Protein AF-0000000079718118 (afdb_homodimer)

Solvent-accessible surface area (backbone atoms only — not comparable to full-atom values): 18951 Å² total; per-residue (Å²): 120,44,60,59,16,51,49,51,47,50,51,36,52,74,69,68,45,49,69,61,53,47,14,62,71,36,74,41,56,50,67,56,50,51,31,23,51,66,42,71,40,79,73,56,72,67,60,39,48,34,47,21,60,68,68,69,45,58,65,62,56,51,52,40,48,50,50,49,61,67,53,33,70,62,52,54,50,51,52,50,50,51,43,51,52,50,30,50,50,55,44,47,53,44,40,45,12,26,63,35,90,81,34,46,72,40,9,28,52,33,29,46,54,45,20,43,41,54,31,42,53,51,36,63,71,40,71,88,54,52,30,67,56,39,26,59,64,60,30,44,42,48,53,54,50,48,53,50,42,30,69,75,65,29,65,66,54,35,62,68,36,49,48,43,64,23,45,53,42,24,45,47,31,30,36,53,32,63,71,70,48,61,74,63,110,120,45,60,59,16,49,49,52,47,49,52,34,51,73,70,68,45,50,68,63,52,48,13,61,70,36,74,41,57,50,66,57,50,52,30,21,51,66,44,72,38,78,72,55,73,68,60,39,49,34,48,21,60,69,68,69,45,59,64,63,55,54,53,41,48,50,52,50,61,66,51,32,71,63,52,54,50,51,50,49,51,50,44,51,52,50,30,50,51,54,44,47,53,44,39,46,13,27,63,36,90,82,34,46,72,42,9,28,51,33,29,46,53,45,21,43,40,53,32,42,52,51,34,62,74,39,70,89,54,52,28,69,55,38,27,59,65,62,30,43,40,48,54,52,51,47,51,51,42,30,72,77,65,30,65,65,53,34,64,66,36,50,50,42,61,22,44,52,42,25,42,48,30,31,36,54,32,64,71,72,48,61,74,63,111

Radius of gyration: 28.88 Å; Cα contacts (8 Å, |Δi|>4): 409; chains: 2; bounding box: 68×73×51 Å

Organism: NCBI:txid616991

Foldseek 3Di:
DQLLLCVLVVLCVVVPHDLVRLCVQLVHDSVVNVCSNVVNDPDDDSSLVSSCVSSVHDSCCSVVVSVVVVCPPVVVVVVLVVLVVLLVVLLVQLCCQFPDPPHDPVSLVVLLVCLQVVLLVVCVVPLVDALVRQCVSNLVSLVVSLVVCCVPPNDCSSVVRNSVSSSVNNSCCSHCVSVVCVVVD/DQLLLCVLVVLCVVVPHDLVRLCVQLVHDSVVNVCSNVVNDPDDDSSLVSSCVVSVHDSCCSVVVSVVVVCPPVVVVVVVVVLVVLLVVLLVQLCCQFPDPPHDPVSLVVLLVCLQVVLLVVCVVPLVDALVRQCVSNLVSLVVSLVVCCVPPNDCSSVVRNSVSSSVNNSCCSHCVSVVCVVVD

Secondary structure (DSSP, 8-state):
--HHHHHHHHHHHHTT--HHHHHHHHT--HHHHHHHHTTSS---HHHHHHHHHHHT--HHHHHHHHHHHHS-HHHHHHHHHHHHHHHHHHHHHHHHHHTSTT--HHHHHHHHHHHHHHHHHHHHH-TTS-HHHHIIIIIHHHHHHHHHHHHHH-HHHHHHSSHHHHHHHHHHHHHHHHHHHGGG-/--HHHHHHHHHHHHTT--HHHHHHHHT--HHHHHHHHTTSS---HHHHHHHHHHHT--HHHHHHHHHHHHS-HHHHHHHHHHHHHHHHHHHHHHHHHHTSTT--HHHHHHHHHHHHHHHHHHHHH-TTS-HHHHIIIIIHHHHHHHHHHHHHH-HHHHHHSSHHHHHHHHHHHHHHHHHHHGGG-

Sequence (370 aa):
MNLIAKKISEIRKSKGLTQEELAERSKINLRTIQRIENSESEPRGKTLNLICDVLQIDITELISAEESRTNNIGTKIINGFFLLALNMVLMGIIGYLTLDSNANLNSKFGGVLLSFFLPYCIVTLTKKMTGMERMLKFGFGYITYFILIMIMHGFPVGFGTGLFPCLLISLSVLYFGGGLIKYLDMNLIAKKISEIRKSKGLTQEELAERSKINLRTIQRIENSESEPRGKTLNLICDVLQIDITELISAEESRTNNIGTKIINGFFLLALNMVLMGIIGYLTLDSNANLNSKFGGVLLSFFLPYCIVTLTKKMTGMERMLKFGFGYITYFILIMIMHGFPVGFGTGLFPCLLISLSVLYFGGGLIKYLD

Structure (mmCIF, N/CA/C/O backbone):
data_AF-0000000079718118-model_v1
#
loop_
_entity.id
_entity.type
_entity.pdbx_description
1 polymer 'Helix-turn-helix protein'
#
loop_
_atom_site.group_PDB
_atom_site.id
_atom_site.type_symbol
_atom_site.label_atom_id
_atom_site.label_alt_id
_atom_site.label_comp_id
_atom_site.label_asym_id
_atom_site.label_entity_id
_atom_site.label_seq_id
_atom_site.pdbx_PDB_ins_code
_atom_site.Cartn_x
_atom_site.Cartn_y
_atom_site.Cartn_z
_atom_site.occupancy
_atom_site.B_iso_or_equiv
_atom_site.auth_seq_id
_atom_site.auth_comp_id
_atom_site.auth_asym_id
_atom_site.auth_atom_id
_atom_site.pdbx_PDB_model_num
ATOM 1 N N . MET A 1 1 ? 27.938 17.812 18.859 1 49.22 1 MET A N 1
ATOM 2 C CA . MET A 1 1 ? 27.875 19.156 18.281 1 49.22 1 MET A CA 1
ATOM 3 C C . MET A 1 1 ? 27.375 19.109 16.844 1 49.22 1 MET A C 1
ATOM 5 O O . MET A 1 1 ? 27.906 18.344 16.031 1 49.22 1 MET A O 1
ATOM 9 N N . ASN A 1 2 ? 26.188 19.672 16.672 1 64.62 2 ASN A N 1
ATOM 10 C CA . ASN A 1 2 ? 25.594 19.656 15.344 1 64.62 2 ASN A CA 1
ATOM 11 C C . ASN A 1 2 ? 26.484 20.328 14.312 1 64.62 2 ASN A C 1
ATOM 13 O O . ASN A 1 2 ? 27.188 21.297 14.633 1 64.62 2 ASN A O 1
ATOM 17 N N . LEU A 1 3 ? 26.922 19.578 13.445 1 70.06 3 LEU A N 1
ATOM 18 C CA . LEU A 1 3 ? 27.859 20.031 12.414 1 70.06 3 LEU A CA 1
ATOM 19 C C . LEU A 1 3 ? 27.484 21.406 11.906 1 70.06 3 LEU A C 1
ATOM 21 O O . LEU A 1 3 ? 28.359 22.219 11.586 1 70.06 3 LEU A O 1
ATOM 25 N N . ILE A 1 4 ? 26.203 21.609 11.977 1 75.75 4 ILE A N 1
ATOM 26 C CA . ILE A 1 4 ? 25.75 22.922 11.539 1 75.75 4 ILE A CA 1
ATOM 27 C C . ILE A 1 4 ? 26.203 23.984 12.539 1 75.75 4 ILE A C 1
ATOM 29 O O . ILE A 1 4 ? 26.688 25.047 12.141 1 75.75 4 ILE A O 1
ATOM 33 N N . ALA A 1 5 ? 26.109 23.625 13.742 1 81.5 5 ALA A N 1
ATOM 34 C CA . ALA A 1 5 ? 26.516 24.531 14.805 1 81.5 5 ALA A CA 1
ATOM 35 C C . ALA A 1 5 ? 28.016 24.859 14.695 1 81.5 5 ALA A C 1
ATOM 37 O O . ALA A 1 5 ? 28.406 26.031 14.797 1 81.5 5 ALA A O 1
ATOM 38 N N . LYS A 1 6 ? 28.734 23.859 14.438 1 82.31 6 LYS A N 1
ATOM 39 C CA . LYS A 1 6 ? 30.172 24.031 14.328 1 82.31 6 LYS A CA 1
ATOM 40 C C . LYS A 1 6 ? 30.547 24.859 13.102 1 82.31 6 LYS A C 1
ATOM 42 O O . LYS A 1 6 ? 31.406 25.719 13.172 1 82.31 6 LYS A O 1
ATOM 47 N N . LYS A 1 7 ? 29.891 24.594 12.039 1 81.38 7 LYS A N 1
ATOM 48 C CA . LYS A 1 7 ? 30.172 25.312 10.797 1 81.38 7 LYS A CA 1
ATOM 49 C C . LYS A 1 7 ? 29.797 26.781 10.922 1 81.38 7 LYS A C 1
ATOM 51 O O . LYS A 1 7 ? 30.531 27.656 10.461 1 81.38 7 LYS A O 1
ATOM 56 N N . ILE A 1 8 ? 28.719 26.969 11.531 1 85.19 8 ILE A N 1
ATOM 57 C CA . ILE A 1 8 ? 28.281 28.344 11.734 1 85.19 8 ILE A CA 1
ATOM 58 C C . ILE A 1 8 ? 29.281 29.094 12.609 1 85.19 8 ILE A C 1
ATOM 60 O O . ILE A 1 8 ? 29.688 30.219 12.297 1 85.19 8 ILE A O 1
ATOM 64 N N . SER A 1 9 ? 29.672 28.391 13.641 1 88.25 9 SER A N 1
ATOM 65 C CA . SER A 1 9 ? 30.641 28.984 14.562 1 88.25 9 SER A CA 1
ATOM 66 C C . SER A 1 9 ? 31.969 29.25 13.867 1 88.25 9 SER A C 1
ATOM 68 O O . SER A 1 9 ? 32.562 30.328 14.039 1 88.25 9 SER A O 1
ATOM 70 N N . GLU A 1 10 ? 32.406 28.359 13.125 1 87 10 GLU A N 1
ATOM 71 C CA . GLU A 1 10 ? 33.688 28.469 12.422 1 87 10 GLU A CA 1
ATOM 72 C C . GLU A 1 10 ? 33.656 29.594 11.398 1 87 10 GLU A C 1
ATOM 74 O O . GLU A 1 10 ? 34.594 30.375 11.305 1 87 10 GLU A O 1
ATOM 79 N N . ILE A 1 11 ? 32.625 29.656 10.664 1 86.5 11 ILE A N 1
ATOM 80 C CA . ILE A 1 11 ? 32.531 30.672 9.625 1 86.5 11 ILE A CA 1
ATOM 81 C C . ILE A 1 11 ? 32.375 32.031 10.258 1 86.5 11 ILE A C 1
ATOM 83 O O . ILE A 1 11 ? 32.969 33.031 9.797 1 86.5 11 ILE A O 1
ATOM 87 N N . ARG A 1 12 ? 31.578 32 11.289 1 91.81 12 ARG A N 1
ATOM 88 C CA . ARG A 1 12 ? 31.422 33.25 12.031 1 91.81 12 ARG A CA 1
ATOM 89 C C . ARG A 1 12 ? 32.781 33.781 12.492 1 91.81 12 ARG A C 1
ATOM 91 O O . ARG A 1 12 ? 33.094 34.938 12.305 1 91.81 12 ARG A O 1
ATOM 98 N N . LYS A 1 13 ? 33.562 32.906 13.07 1 91.56 13 LYS A N 1
ATOM 99 C CA . LYS A 1 13 ? 34.875 33.281 13.586 1 91.56 13 LYS A CA 1
ATOM 100 C C . LYS A 1 13 ? 35.812 33.656 12.453 1 91.56 13 LYS A C 1
ATOM 102 O O . LYS A 1 13 ? 36.625 34.594 12.594 1 91.56 13 LYS A O 1
ATOM 107 N N . SER A 1 14 ? 35.719 33 11.406 1 88.88 14 SER A N 1
ATOM 108 C CA . SER A 1 14 ? 36.594 33.281 10.266 1 88.88 14 SER A CA 1
ATOM 109 C C . SER A 1 14 ? 36.312 34.656 9.68 1 88.88 14 SER A C 1
ATOM 111 O O . SER A 1 14 ? 37.219 35.312 9.133 1 88.88 14 SER A O 1
ATOM 113 N N . LYS A 1 15 ? 35.125 35.062 9.836 1 89.12 15 LYS A N 1
ATOM 114 C CA . LYS A 1 15 ? 34.75 36.375 9.305 1 89.12 15 LYS A CA 1
ATOM 115 C C . LYS A 1 15 ? 34.938 37.469 10.352 1 89.12 15 LYS A C 1
ATOM 117 O O . LYS A 1 15 ? 34.594 38.625 10.102 1 89.12 15 LYS A O 1
ATOM 122 N N . GLY A 1 16 ? 35.344 37 11.523 1 91.12 16 GLY A N 1
ATOM 123 C CA . GLY A 1 16 ? 35.688 37.938 12.578 1 91.12 16 GLY A CA 1
ATOM 124 C C . GLY A 1 16 ? 34.438 38.469 13.297 1 91.12 16 GLY A C 1
ATOM 125 O O . GLY A 1 16 ? 34.469 39.562 13.891 1 91.12 16 GLY A O 1
ATOM 126 N N . LEU A 1 17 ? 33.406 37.781 13.156 1 91.38 17 LEU A N 1
ATOM 127 C CA . LEU A 1 17 ? 32.156 38.219 13.789 1 91.38 17 LEU A CA 1
ATOM 128 C C . LEU A 1 17 ? 32 37.625 15.18 1 91.38 17 LEU A C 1
ATOM 130 O O . LEU A 1 17 ? 32.375 36.469 15.398 1 91.38 17 LEU A O 1
ATOM 134 N N . THR A 1 18 ? 31.578 38.469 16.125 1 92.44 18 THR A N 1
ATOM 135 C CA . THR A 1 18 ? 31.172 37.938 17.422 1 92.44 18 THR A CA 1
ATOM 136 C C . THR A 1 18 ? 29.75 37.406 17.375 1 92.44 18 THR A C 1
ATOM 138 O O . THR A 1 18 ? 29.016 37.656 16.406 1 92.44 18 THR A O 1
ATOM 141 N N . GLN A 1 19 ? 29.375 36.562 18.375 1 93.94 19 GLN A N 1
ATOM 142 C CA . GLN A 1 19 ? 28.016 36.031 18.438 1 93.94 19 GLN A CA 1
ATOM 143 C C . GLN A 1 19 ? 26.984 37.188 18.484 1 93.94 19 GLN A C 1
ATOM 145 O O . GLN A 1 19 ? 25.922 37.094 17.859 1 93.94 19 GLN A O 1
ATOM 150 N N . GLU A 1 20 ? 27.344 38.219 19.172 1 92.88 20 GLU A N 1
ATOM 151 C CA . GLU A 1 20 ? 26.484 39.406 19.281 1 92.88 20 GLU A CA 1
ATOM 152 C C . GLU A 1 20 ? 26.312 40.094 17.938 1 92.88 20 GLU A C 1
ATOM 154 O O . GLU A 1 20 ? 25.203 40.5 17.578 1 92.88 20 GLU A O 1
ATOM 159 N N . GLU A 1 21 ? 27.406 40.219 17.234 1 93.25 21 GLU A N 1
ATOM 160 C CA . GLU A 1 21 ? 27.359 40.844 15.93 1 93.25 21 GLU A CA 1
ATOM 161 C C . GLU A 1 21 ? 26.562 40 14.93 1 93.25 21 GLU A C 1
ATOM 163 O O . GLU A 1 21 ? 25.797 40.562 14.125 1 93.25 21 GLU A O 1
ATOM 168 N N . LEU A 1 22 ? 26.766 38.75 14.93 1 93.94 22 LEU A N 1
ATOM 169 C CA . LEU A 1 22 ? 26 37.844 14.078 1 93.94 22 LEU A CA 1
ATOM 170 C C . LEU A 1 22 ? 24.516 37.969 14.375 1 93.94 22 LEU A C 1
ATOM 172 O O . LEU A 1 22 ? 23.688 38 13.461 1 93.94 22 LEU A O 1
ATOM 176 N N . ALA A 1 23 ? 24.109 38 15.617 1 93.75 23 ALA A N 1
ATOM 177 C CA . ALA A 1 23 ? 22.734 38.156 16.062 1 93.75 23 ALA A CA 1
ATOM 178 C C . ALA A 1 23 ? 22.125 39.438 15.547 1 93.75 23 ALA A C 1
ATOM 180 O O . ALA A 1 23 ? 21 39.469 15.031 1 93.75 23 ALA A O 1
ATOM 181 N N . GLU A 1 24 ? 22.828 40.438 15.719 1 92.19 24 GLU A N 1
ATOM 182 C CA . GLU A 1 24 ? 22.375 41.75 15.289 1 92.19 24 GLU A CA 1
ATOM 183 C C . GLU A 1 24 ? 22.188 41.812 13.781 1 92.19 24 GLU A C 1
ATOM 185 O O . GLU A 1 24 ? 21.172 42.312 13.289 1 92.19 24 GLU A O 1
ATOM 190 N N . ARG A 1 25 ? 23.203 41.281 13.078 1 91.5 25 ARG A N 1
ATOM 191 C CA . ARG A 1 25 ? 23.188 41.344 11.625 1 91.5 25 ARG A CA 1
ATOM 192 C C . ARG A 1 25 ? 22.141 40.438 11.039 1 91.5 25 ARG A C 1
ATOM 194 O O . ARG A 1 25 ? 21.562 40.719 9.984 1 91.5 25 ARG A O 1
ATOM 201 N N . SER A 1 26 ? 21.953 39.344 11.656 1 90.81 26 SER A N 1
ATOM 202 C CA . SER A 1 26 ? 20.984 38.375 11.172 1 90.81 26 SER A CA 1
ATOM 203 C C . SER A 1 26 ? 19.594 38.656 11.719 1 90.81 26 SER A C 1
ATOM 205 O O . SER A 1 26 ? 18.625 37.969 11.359 1 90.81 26 SER A O 1
ATOM 207 N N . LYS A 1 27 ? 19.438 39.594 12.672 1 90.88 27 LYS A N 1
ATOM 208 C CA . LYS A 1 27 ? 18.188 39.969 13.312 1 90.88 27 LYS A CA 1
ATOM 209 C C . LYS A 1 27 ? 17.609 38.812 14.109 1 90.88 27 LYS A C 1
ATOM 211 O O . LYS A 1 27 ? 16.406 38.531 14.055 1 90.88 27 LYS A O 1
ATOM 216 N N . ILE A 1 28 ? 18.5 38.062 14.648 1 89 28 ILE A N 1
ATOM 217 C CA . ILE A 1 28 ? 18.172 36.938 15.516 1 89 28 ILE A CA 1
ATOM 218 C C . ILE A 1 28 ? 18.625 37.25 16.938 1 89 28 ILE A C 1
ATOM 220 O O . ILE A 1 28 ? 19.625 37.938 17.141 1 89 28 ILE A O 1
ATOM 224 N N . ASN A 1 29 ? 17.859 36.781 17.875 1 90.56 29 ASN A N 1
ATOM 225 C CA . ASN A 1 29 ? 18.234 36.969 19.281 1 90.56 29 ASN A CA 1
ATOM 226 C C . ASN A 1 29 ? 19.547 36.281 19.609 1 90.56 29 ASN A C 1
ATOM 228 O O . ASN A 1 29 ? 19.812 35.156 19.141 1 90.56 29 ASN A O 1
ATOM 232 N N . LEU A 1 30 ? 20.391 37 20.438 1 93.31 30 LEU A N 1
ATOM 233 C CA . LEU A 1 30 ? 21.688 36.469 20.844 1 93.31 30 LEU A CA 1
ATOM 234 C C . LEU A 1 30 ? 21.547 35.125 21.516 1 93.31 30 LEU A C 1
ATOM 236 O O . LEU A 1 30 ? 22.359 34.219 21.281 1 93.31 30 LEU A O 1
ATOM 240 N N . ARG A 1 31 ? 20.5 34.938 22.203 1 91.25 31 ARG A N 1
ATOM 241 C CA . ARG A 1 31 ? 20.281 33.688 22.891 1 91.25 31 ARG A CA 1
ATOM 242 C C . ARG A 1 31 ? 20.078 32.562 21.891 1 91.25 31 ARG A C 1
ATOM 244 O O . ARG A 1 31 ? 20.562 31.438 22.094 1 91.25 31 ARG A O 1
ATOM 251 N N . THR A 1 32 ? 19.406 32.812 20.828 1 89.88 32 THR A N 1
ATOM 252 C CA . THR A 1 32 ? 19.156 31.828 19.797 1 89.88 32 THR A CA 1
ATOM 253 C C . THR A 1 32 ? 20.453 31.438 19.094 1 89.88 32 THR A C 1
ATOM 255 O O . THR A 1 32 ? 20.703 30.25 18.859 1 89.88 32 THR A O 1
ATOM 258 N N . ILE A 1 33 ? 21.266 32.438 18.828 1 91.12 33 ILE A N 1
ATOM 259 C CA . ILE A 1 33 ? 22.562 32.188 18.188 1 91.12 33 ILE A CA 1
ATOM 260 C C . ILE A 1 33 ? 23.438 31.359 19.125 1 91.12 33 ILE A C 1
ATOM 262 O O . ILE A 1 33 ? 24.094 30.406 18.688 1 91.12 33 ILE A O 1
ATOM 266 N N . GLN A 1 34 ? 23.422 31.656 20.375 1 91.81 34 GLN A N 1
ATOM 267 C CA . GLN A 1 34 ? 24.219 30.922 21.359 1 91.81 34 GLN A CA 1
ATOM 268 C C . GLN A 1 34 ? 23.75 29.469 21.469 1 91.81 34 GLN A C 1
ATOM 270 O O . GLN A 1 34 ? 24.562 28.547 21.531 1 91.81 34 GLN A O 1
ATOM 275 N N . ARG A 1 35 ? 22.469 29.297 21.391 1 89.62 35 ARG A N 1
ATOM 276 C CA . ARG A 1 35 ? 21.906 27.938 21.469 1 89.62 35 ARG A CA 1
ATOM 277 C C . ARG A 1 35 ? 22.25 27.125 20.234 1 89.62 35 ARG A C 1
ATOM 279 O O . ARG A 1 35 ? 22.531 25.938 20.328 1 89.62 35 ARG A O 1
ATOM 286 N N . ILE A 1 36 ? 22.219 27.781 19.109 1 86.25 36 ILE A N 1
ATOM 287 C CA . ILE A 1 36 ? 22.547 27.125 17.844 1 86.25 36 ILE A CA 1
ATOM 288 C C . ILE A 1 36 ? 24.016 26.719 17.828 1 86.25 36 ILE A C 1
ATOM 290 O O . ILE A 1 36 ? 24.344 25.562 17.516 1 86.25 36 ILE A O 1
ATOM 294 N N . GLU A 1 37 ? 24.938 27.625 18.25 1 88.38 37 GLU A N 1
ATOM 295 C CA . GLU A 1 37 ? 26.359 27.359 18.188 1 88.38 37 GLU A CA 1
ATOM 296 C C . GLU A 1 37 ? 26.797 26.375 19.266 1 88.38 37 GLU A C 1
ATOM 298 O O . GLU A 1 37 ? 27.812 25.688 19.125 1 88.38 37 GLU A O 1
ATOM 303 N N . ASN A 1 38 ? 25.938 26.312 20.297 1 86.5 38 ASN A N 1
ATOM 304 C CA . ASN A 1 38 ? 26.203 25.359 21.359 1 86.5 38 ASN A CA 1
ATOM 305 C C . ASN A 1 38 ? 25.516 24.016 21.109 1 86.5 38 ASN A C 1
ATOM 307 O O . ASN A 1 38 ? 25.453 23.172 22 1 86.5 38 ASN A O 1
ATOM 311 N N . SER A 1 39 ? 24.922 23.906 19.938 1 82.94 39 SER A N 1
ATOM 312 C CA . SER A 1 39 ? 24.266 22.672 19.516 1 82.94 39 SER A CA 1
ATOM 313 C C . SER A 1 39 ? 23.062 22.359 20.391 1 82.94 39 SER A C 1
ATOM 315 O O . SER A 1 39 ? 22.672 21.203 20.516 1 82.94 39 SER A O 1
ATOM 317 N N . GLU A 1 40 ? 22.609 23.375 20.984 1 83.06 40 GLU A N 1
ATOM 318 C CA . GLU A 1 40 ? 21.422 23.188 21.828 1 83.06 40 GLU A CA 1
ATOM 319 C C . GLU A 1 40 ? 20.141 23.281 20.984 1 83.06 40 GLU A C 1
ATOM 321 O O . GLU A 1 40 ? 19.109 22.75 21.375 1 83.06 40 GLU A O 1
ATOM 326 N N . SER A 1 41 ? 20.234 24.016 19.922 1 79.19 41 SER A N 1
ATOM 327 C CA . SER A 1 41 ? 19.109 24.156 19 1 79.19 41 SER A CA 1
ATOM 328 C C . SER A 1 41 ? 19.578 24.078 17.547 1 79.19 41 SER A C 1
ATOM 330 O O . SER A 1 41 ? 20.656 24.562 17.219 1 79.19 41 SER A O 1
ATOM 332 N N . GLU A 1 42 ? 18.875 23.406 16.781 1 77 42 GLU A N 1
ATOM 333 C CA . GLU A 1 42 ? 19.172 23.344 15.359 1 77 42 GLU A CA 1
ATOM 334 C C . GLU A 1 42 ? 18.359 24.375 14.578 1 77 42 GLU A C 1
ATOM 336 O O . GLU A 1 42 ? 17.125 24.391 14.641 1 77 42 GLU A O 1
ATOM 341 N N . PRO A 1 43 ? 19.125 25.203 13.93 1 78.12 43 PRO A N 1
ATOM 342 C CA . PRO A 1 43 ? 18.406 26.234 13.164 1 78.12 43 PRO A CA 1
ATOM 343 C C . PRO A 1 43 ? 17.672 25.672 11.961 1 78.12 43 PRO A C 1
ATOM 345 O O . PRO A 1 43 ? 18.156 24.734 11.32 1 78.12 43 PRO A O 1
ATOM 348 N N . ARG A 1 44 ? 16.359 26.047 11.891 1 74.19 44 ARG A N 1
ATOM 349 C CA . ARG A 1 44 ? 15.578 25.594 10.75 1 74.19 44 ARG A CA 1
ATOM 350 C C . ARG A 1 44 ? 14.961 26.781 10.016 1 74.19 44 ARG A C 1
ATOM 352 O O . ARG A 1 44 ? 14.812 27.875 10.586 1 74.19 44 ARG A O 1
ATOM 359 N N . GLY A 1 45 ? 14.734 26.516 8.703 1 74 45 GLY A N 1
ATOM 360 C CA . GLY A 1 45 ? 13.922 27.406 7.895 1 74 45 GLY A CA 1
ATOM 361 C C . GLY A 1 45 ? 14.492 28.812 7.793 1 74 45 GLY A C 1
ATOM 362 O O . GLY A 1 45 ? 15.57 29.016 7.234 1 74 45 GLY A O 1
ATOM 363 N N . LYS A 1 46 ? 13.711 29.688 8.297 1 78.56 46 LYS A N 1
ATOM 364 C CA . LYS A 1 46 ? 13.992 31.109 8.148 1 78.56 46 LYS A CA 1
ATOM 365 C C . LYS A 1 46 ? 15.234 31.5 8.938 1 78.56 46 LYS A C 1
ATOM 367 O O . LYS A 1 46 ? 16.062 32.281 8.453 1 78.56 46 LYS A O 1
ATOM 372 N N . THR A 1 47 ? 15.438 31.016 10.125 1 85.25 47 THR A N 1
ATOM 373 C CA . THR A 1 47 ? 16.578 31.344 10.969 1 85.25 47 THR A CA 1
ATOM 374 C C . THR A 1 47 ? 17.875 30.922 10.305 1 85.25 47 THR A C 1
ATOM 376 O O . THR A 1 47 ? 18.859 31.688 10.312 1 85.25 47 THR A O 1
ATOM 379 N N . LEU A 1 48 ? 17.828 29.781 9.711 1 82.94 48 LEU A N 1
ATOM 380 C CA . LEU A 1 48 ? 19.016 29.281 9.023 1 82.94 48 LEU A CA 1
ATOM 381 C C . LEU A 1 48 ? 19.344 30.141 7.809 1 82.94 48 LEU A C 1
ATOM 383 O O . LEU A 1 48 ? 20.516 30.438 7.551 1 82.94 48 LEU A O 1
ATOM 387 N N . ASN A 1 49 ? 18.359 30.5 7.137 1 82.81 49 ASN A N 1
ATOM 388 C CA . ASN A 1 49 ? 18.562 31.344 5.961 1 82.81 49 ASN A CA 1
ATOM 389 C C . ASN A 1 49 ? 19.156 32.688 6.332 1 82.81 49 ASN A C 1
ATOM 391 O O . ASN A 1 49 ? 20.031 33.219 5.637 1 82.81 49 ASN A O 1
ATOM 395 N N . LEU A 1 50 ? 18.656 33.281 7.367 1 88.31 50 LEU A N 1
ATOM 396 C CA . LEU A 1 50 ? 19.141 34.594 7.816 1 88.31 50 LEU A CA 1
ATOM 397 C C . LEU A 1 50 ? 20.609 34.5 8.219 1 88.31 50 LEU A C 1
ATOM 399 O O . LEU A 1 50 ? 21.391 35.406 7.887 1 88.31 50 LEU A O 1
ATOM 403 N N . ILE A 1 51 ? 20.938 33.438 8.891 1 88.44 51 ILE A N 1
ATOM 404 C CA . ILE A 1 51 ? 22.312 33.25 9.312 1 88.44 51 ILE A CA 1
ATOM 405 C C . ILE A 1 51 ? 23.203 33.031 8.094 1 88.44 51 ILE A C 1
ATOM 407 O O . ILE A 1 51 ? 24.297 33.625 8.008 1 88.44 51 ILE A O 1
ATOM 411 N N . CYS A 1 52 ? 22.719 32.312 7.203 1 86.25 52 CYS A N 1
ATOM 412 C CA . CYS A 1 52 ? 23.484 32.031 5.996 1 86.25 52 CYS A CA 1
ATOM 413 C C . CYS A 1 52 ? 23.688 33.281 5.168 1 86.25 52 CYS A C 1
ATOM 415 O O . CYS A 1 52 ? 24.766 33.469 4.578 1 86.25 52 CYS A O 1
ATOM 417 N N . ASP A 1 53 ? 22.734 34.062 5.145 1 86.19 53 ASP A N 1
ATOM 418 C CA . ASP A 1 53 ? 22.828 35.312 4.402 1 86.19 53 ASP A CA 1
ATOM 419 C C . ASP A 1 53 ? 23.922 36.219 4.973 1 86.19 53 ASP A C 1
ATOM 421 O O . ASP A 1 53 ? 24.703 36.781 4.219 1 86.19 53 ASP A O 1
ATOM 425 N N . VAL A 1 54 ? 23.953 36.312 6.297 1 89.12 54 VAL A N 1
ATOM 426 C CA . VAL A 1 54 ? 24.906 37.188 6.953 1 89.12 54 VAL A CA 1
ATOM 427 C C . VAL A 1 54 ? 26.328 36.625 6.785 1 89.12 54 VAL A C 1
ATOM 429 O O . VAL A 1 54 ? 27.266 37.375 6.539 1 89.12 54 VAL A O 1
ATOM 432 N N . LEU A 1 55 ? 26.375 35.312 6.879 1 87.81 55 LEU A N 1
ATOM 433 C CA . LEU A 1 55 ? 27.672 34.656 6.781 1 87.81 55 LEU A CA 1
ATOM 434 C C . LEU A 1 55 ? 28.047 34.438 5.324 1 87.81 55 LEU A C 1
ATOM 436 O O . LEU A 1 55 ? 29.172 34 5.035 1 87.81 55 LEU A O 1
ATOM 440 N N . GLN A 1 56 ? 27.188 34.688 4.457 1 85.12 56 GLN A N 1
ATOM 441 C CA . GLN A 1 56 ? 27.391 34.531 3.021 1 85.12 56 GLN A CA 1
ATOM 442 C C . GLN A 1 56 ? 27.75 33.094 2.676 1 85.12 56 GLN A C 1
ATOM 444 O O . GLN A 1 56 ? 28.703 32.844 1.933 1 85.12 56 GLN A O 1
ATOM 449 N N . ILE A 1 57 ? 27.156 32.25 3.311 1 76.69 57 ILE A N 1
ATOM 450 C CA . ILE A 1 57 ? 27.344 30.828 2.996 1 76.69 57 ILE A CA 1
ATOM 451 C C . ILE A 1 57 ? 26.062 30.281 2.373 1 76.69 57 ILE A C 1
ATOM 453 O O . ILE A 1 57 ? 24.953 30.75 2.676 1 76.69 57 ILE A O 1
ATOM 457 N N . ASP A 1 58 ? 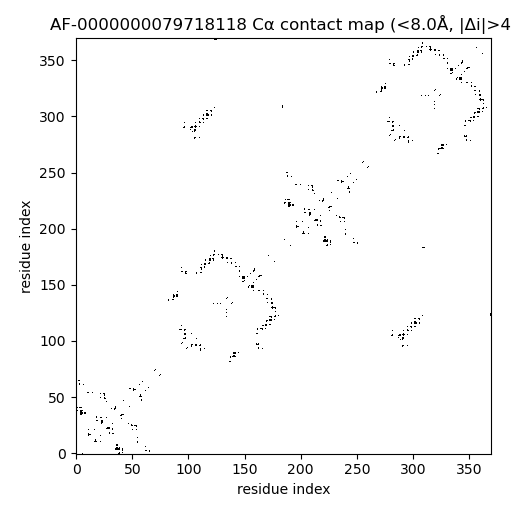26.203 29.391 1.457 1 73.06 58 ASP A N 1
ATOM 458 C CA . ASP A 1 58 ? 25.078 28.734 0.803 1 73.06 58 ASP A CA 1
ATOM 459 C C . ASP A 1 58 ? 24.484 27.641 1.698 1 73.06 58 ASP A C 1
ATOM 461 O O . ASP A 1 58 ? 25.203 26.766 2.178 1 73.06 58 ASP A O 1
ATOM 465 N N . ILE A 1 59 ? 23.25 27.812 2.033 1 71.31 59 ILE A N 1
ATOM 466 C CA . ILE A 1 59 ? 22.516 26.891 2.891 1 71.31 59 ILE A CA 1
ATOM 467 C C . ILE A 1 59 ? 22.703 25.453 2.396 1 71.31 59 ILE A C 1
ATOM 469 O O . ILE A 1 59 ? 22.75 24.516 3.195 1 71.31 59 ILE A O 1
ATOM 473 N N . THR A 1 60 ? 22.828 25.328 1.145 1 68.75 60 THR A N 1
ATOM 474 C CA . THR A 1 60 ? 23.016 24 0.536 1 68.75 60 THR A CA 1
ATOM 475 C C . THR A 1 60 ? 24.344 23.406 0.945 1 68.75 60 THR A C 1
ATOM 477 O O . THR A 1 60 ? 24.469 22.188 1.108 1 68.75 60 THR A O 1
ATOM 480 N N . GLU A 1 61 ? 25.25 24.25 1.087 1 63.19 61 GLU A N 1
ATOM 481 C CA . GLU A 1 61 ? 26.578 23.812 1.482 1 63.19 61 GLU A CA 1
ATOM 482 C C . GLU A 1 61 ? 26.594 23.344 2.934 1 63.19 61 GLU A C 1
ATOM 484 O O . GLU A 1 61 ? 27.312 22.391 3.277 1 63.19 61 GLU A O 1
ATOM 489 N N . LEU A 1 62 ? 25.844 24.031 3.688 1 61.59 62 LEU A N 1
ATOM 490 C CA . LEU A 1 62 ? 25.766 23.672 5.102 1 61.59 62 LEU A CA 1
ATOM 491 C C . LEU A 1 62 ? 24.984 22.375 5.289 1 61.59 62 LEU A C 1
ATOM 493 O O . LEU A 1 62 ? 25.391 21.516 6.074 1 61.59 62 LEU A O 1
ATOM 497 N N . ILE A 1 63 ? 23.953 22.328 4.582 1 58.78 63 ILE A N 1
ATOM 498 C CA . ILE A 1 63 ? 23.109 21.141 4.668 1 58.78 63 ILE A CA 1
ATOM 499 C C . ILE A 1 63 ? 23.781 19.969 3.967 1 58.78 63 ILE A C 1
ATOM 501 O O . ILE A 1 63 ? 23.734 18.844 4.449 1 58.78 63 ILE A O 1
ATOM 505 N N . SER A 1 64 ? 24.375 20.297 2.85 1 54.94 64 SER A N 1
ATOM 506 C CA . SER A 1 64 ? 25.078 19.281 2.092 1 54.94 64 SER A CA 1
ATOM 507 C C . SER A 1 64 ? 26.281 18.734 2.869 1 54.94 64 SER A C 1
ATOM 509 O O . SER A 1 64 ? 26.594 17.547 2.795 1 54.94 64 SER A O 1
ATOM 511 N N . ALA A 1 65 ? 27 19.688 3.447 1 50.03 65 ALA A N 1
ATOM 512 C CA . ALA A 1 65 ? 28.156 19.234 4.219 1 50.03 65 ALA A CA 1
ATOM 513 C C . ALA A 1 65 ? 27.719 18.281 5.344 1 50.03 65 ALA A C 1
ATOM 515 O O . ALA A 1 65 ? 28.438 17.328 5.664 1 50.03 65 ALA A O 1
ATOM 516 N N . GLU A 1 66 ? 26.75 18.625 5.953 1 48.44 66 GLU A N 1
ATOM 517 C CA . GLU A 1 66 ? 26.25 17.734 6.984 1 48.44 66 GLU A CA 1
ATOM 518 C C . GLU A 1 66 ? 25.781 16.406 6.383 1 48.44 66 GLU A C 1
ATOM 520 O O . GLU A 1 66 ? 25.984 15.352 6.977 1 48.44 66 GLU A O 1
ATOM 525 N N . GLU A 1 67 ? 25.047 16.5 5.312 1 49.28 67 GLU A N 1
ATOM 526 C CA . GLU A 1 67 ? 24.625 15.281 4.633 1 49.28 67 GLU A CA 1
ATOM 527 C C . GLU A 1 67 ? 25.828 14.539 4.055 1 49.28 67 GLU A C 1
ATOM 529 O O . GLU A 1 67 ? 25.828 13.305 4.008 1 49.28 67 GLU A O 1
ATOM 534 N N . SER A 1 68 ? 26.719 15.328 3.537 1 48.28 68 SER A N 1
ATOM 535 C CA . SER A 1 68 ? 27.922 14.711 2.986 1 48.28 68 SER A CA 1
ATOM 536 C C . SER A 1 68 ? 28.656 13.891 4.043 1 48.28 68 SER A C 1
ATOM 538 O O . SER A 1 68 ? 29.234 12.852 3.729 1 48.28 68 SER A O 1
ATOM 540 N N . ARG A 1 69 ? 28.984 14.602 5.164 1 46.03 69 ARG A N 1
ATOM 541 C CA . ARG A 1 69 ? 29.828 13.836 6.082 1 46.03 69 ARG A CA 1
ATOM 542 C C . ARG A 1 69 ? 29.125 12.547 6.512 1 46.03 69 ARG A C 1
ATOM 544 O O . ARG A 1 69 ? 29.781 11.523 6.707 1 46.03 69 ARG A O 1
ATOM 551 N N . THR A 1 70 ? 27.906 12.719 6.91 1 50.28 70 THR A N 1
ATOM 552 C CA . THR A 1 70 ? 27.375 11.492 7.512 1 50.28 70 THR A CA 1
ATOM 553 C C . THR A 1 70 ? 27.094 10.445 6.441 1 50.28 70 THR A C 1
ATOM 555 O O . THR A 1 70 ? 26.688 9.328 6.758 1 50.28 70 THR A O 1
ATOM 558 N N . ASN A 1 71 ? 26.922 10.945 5.207 1 57.72 71 ASN A N 1
ATOM 559 C CA . ASN A 1 71 ? 26.797 9.836 4.266 1 57.72 71 ASN A CA 1
ATOM 560 C C . ASN A 1 71 ? 28.125 9.102 4.082 1 57.72 71 ASN A C 1
ATOM 562 O O . ASN A 1 71 ? 28.875 9.398 3.154 1 57.72 71 ASN A O 1
ATOM 566 N N . ASN A 1 72 ? 28.594 8.648 5.188 1 68.12 72 ASN A N 1
ATOM 567 C CA . ASN A 1 72 ? 29.766 7.785 5.172 1 68.12 72 ASN A CA 1
ATOM 568 C C . ASN A 1 72 ? 29.641 6.703 4.098 1 68.12 72 ASN A C 1
ATOM 570 O O . ASN A 1 72 ? 28.547 6.344 3.689 1 68.12 72 ASN A O 1
ATOM 574 N N . ILE A 1 73 ? 30.734 6.566 3.355 1 77.94 73 ILE A N 1
ATOM 575 C CA . ILE A 1 73 ? 30.875 5.527 2.342 1 77.94 73 ILE A CA 1
ATOM 576 C C . ILE A 1 73 ? 30.188 4.25 2.811 1 77.94 73 ILE A C 1
ATOM 578 O O . ILE A 1 73 ? 29.547 3.553 2.018 1 77.94 73 ILE A O 1
ATOM 582 N N . GLY A 1 74 ? 30.25 4.121 4.023 1 79.94 74 GLY A N 1
ATOM 583 C CA . GLY A 1 74 ? 29.609 2.945 4.594 1 79.94 74 GLY A CA 1
ATOM 584 C C . GLY A 1 74 ? 28.094 2.949 4.445 1 79.94 74 GLY A C 1
ATOM 585 O O . GLY A 1 74 ? 27.516 1.944 4.047 1 79.94 74 GLY A O 1
ATOM 586 N N . THR A 1 75 ? 27.531 4.141 4.734 1 81.12 75 THR A N 1
ATOM 587 C CA . THR A 1 75 ? 26.078 4.242 4.633 1 81.12 75 THR A CA 1
ATOM 588 C C . THR A 1 75 ? 25.625 4.102 3.182 1 81.12 75 THR A C 1
ATOM 590 O O . THR A 1 75 ? 24.609 3.461 2.9 1 81.12 75 THR A O 1
ATOM 593 N N . LYS A 1 76 ? 26.375 4.672 2.371 1 84.88 76 LYS A N 1
ATOM 594 C CA . LYS A 1 76 ? 26.062 4.566 0.95 1 84.88 76 LYS A CA 1
ATOM 595 C C . LYS A 1 76 ? 26.141 3.117 0.475 1 84.88 76 LYS A C 1
ATOM 597 O O . LYS A 1 76 ? 25.281 2.664 -0.292 1 84.88 76 LYS A O 1
ATOM 602 N N . ILE A 1 77 ? 27.109 2.398 0.924 1 85.88 77 ILE A N 1
ATOM 603 C CA . ILE A 1 77 ? 27.297 1 0.552 1 85.88 77 ILE A CA 1
ATOM 604 C C . ILE A 1 77 ? 26.141 0.162 1.104 1 85.88 77 ILE A C 1
ATOM 606 O O . ILE A 1 77 ? 25.562 -0.652 0.384 1 85.88 77 ILE A O 1
ATOM 610 N N . ILE A 1 78 ? 25.828 0.432 2.283 1 88.19 78 ILE A N 1
ATOM 611 C CA . ILE A 1 78 ? 24.766 -0.336 2.926 1 88.19 78 ILE A CA 1
ATOM 612 C C . ILE A 1 78 ? 23.438 -0.061 2.229 1 88.19 78 ILE A C 1
ATOM 614 O O . ILE A 1 78 ? 22.656 -0.983 1.983 1 88.19 78 ILE A O 1
ATOM 618 N N . ASN A 1 79 ? 23.172 1.124 1.851 1 87.19 79 ASN A N 1
ATOM 619 C CA . ASN A 1 79 ? 21.953 1.475 1.134 1 87.19 79 ASN A CA 1
ATOM 620 C C . ASN A 1 79 ? 21.906 0.823 -0.245 1 87.19 79 ASN A C 1
ATOM 622 O O . ASN A 1 79 ? 20.844 0.397 -0.697 1 87.19 79 ASN A O 1
ATOM 626 N N . GLY A 1 80 ? 23.078 0.77 -0.798 1 90.19 80 GLY A N 1
ATOM 627 C CA . GLY A 1 80 ? 23.156 0.107 -2.09 1 90.19 80 GLY A CA 1
ATOM 628 C C . GLY A 1 80 ? 22.812 -1.37 -2.025 1 90.19 80 GLY A C 1
ATOM 629 O O . GLY A 1 80 ? 22.062 -1.876 -2.863 1 90.19 80 GLY A O 1
ATOM 630 N N . PHE A 1 81 ? 23.328 -1.987 -1.041 1 91.06 81 PHE A N 1
ATOM 631 C CA . PHE A 1 81 ? 23.062 -3.412 -0.872 1 91.06 81 PHE A CA 1
ATOM 632 C C . PHE A 1 81 ? 21.594 -3.656 -0.534 1 91.06 81 PHE A C 1
ATOM 634 O O . PHE A 1 81 ? 21 -4.633 -0.994 1 91.06 81 PHE A O 1
ATOM 641 N N . PHE A 1 82 ? 21.125 -2.83 0.299 1 92.44 82 PHE A N 1
ATOM 642 C CA . PHE A 1 82 ? 19.719 -2.955 0.65 1 92.44 82 PHE A CA 1
ATOM 643 C C . PHE A 1 82 ? 18.828 -2.826 -0.587 1 92.44 82 PHE A C 1
ATOM 645 O O . PHE A 1 82 ? 17.906 -3.609 -0.776 1 92.44 82 PHE A O 1
ATOM 652 N N . LEU A 1 83 ? 19.141 -1.873 -1.397 1 93.81 83 LEU A N 1
ATOM 653 C CA . LEU A 1 83 ? 18.359 -1.646 -2.611 1 93.81 83 LEU A CA 1
ATOM 654 C C . LEU A 1 83 ? 18.469 -2.838 -3.555 1 93.81 83 LEU A C 1
ATOM 656 O O . LEU A 1 83 ? 17.469 -3.236 -4.172 1 93.81 83 LEU A O 1
ATOM 660 N N . LEU A 1 84 ? 19.609 -3.348 -3.617 1 94.12 84 LEU A N 1
ATOM 661 C CA . LEU A 1 84 ? 19.828 -4.527 -4.449 1 94.12 84 LEU A CA 1
ATOM 662 C C . LEU A 1 84 ? 18.984 -5.699 -3.953 1 94.12 84 LEU A C 1
ATOM 664 O O . LEU A 1 84 ? 18.297 -6.363 -4.742 1 94.12 84 LEU A O 1
ATOM 668 N N . ALA A 1 85 ? 19.078 -5.891 -2.686 1 95.12 85 ALA A N 1
ATOM 669 C CA . ALA A 1 85 ? 18.328 -6.984 -2.078 1 95.12 85 ALA A CA 1
ATOM 670 C C . ALA A 1 85 ? 16.828 -6.801 -2.285 1 95.12 85 ALA A C 1
ATOM 672 O O . ALA A 1 85 ? 16.125 -7.758 -2.615 1 95.12 85 ALA A O 1
ATOM 673 N N . LEU A 1 86 ? 16.344 -5.633 -2.109 1 96.19 86 LEU A N 1
ATOM 674 C CA . LEU A 1 86 ? 14.922 -5.336 -2.283 1 96.19 86 LEU A CA 1
ATOM 675 C C . LEU A 1 86 ? 14.484 -5.598 -3.721 1 96.19 86 LEU A C 1
ATOM 677 O O . LEU A 1 86 ? 13.43 -6.199 -3.955 1 96.19 86 LEU A O 1
ATOM 681 N N . ASN A 1 87 ? 15.234 -5.176 -4.625 1 95.69 87 ASN A N 1
ATOM 682 C CA . ASN A 1 87 ? 14.914 -5.414 -6.027 1 95.69 87 ASN A CA 1
ATOM 683 C C . ASN A 1 87 ? 14.898 -6.906 -6.355 1 95.69 87 ASN A C 1
ATOM 685 O O . ASN A 1 87 ? 14.055 -7.367 -7.125 1 95.69 87 ASN A O 1
ATOM 689 N N . MET A 1 88 ? 15.781 -7.641 -5.758 1 96 88 MET A N 1
ATOM 690 C CA . MET A 1 88 ? 15.805 -9.086 -5.977 1 96 88 MET A CA 1
ATOM 691 C C . MET A 1 88 ? 14.531 -9.742 -5.445 1 96 88 MET A C 1
ATOM 693 O O . MET A 1 88 ? 13.977 -10.625 -6.09 1 96 88 MET A O 1
ATOM 697 N N . VAL A 1 89 ? 14.141 -9.289 -4.309 1 96.88 89 VAL A N 1
ATOM 698 C CA . VAL A 1 89 ? 12.93 -9.828 -3.703 1 96.88 89 VAL A CA 1
ATOM 699 C C . VAL A 1 89 ? 11.719 -9.5 -4.578 1 96.88 89 VAL A C 1
ATOM 701 O O . VAL A 1 89 ? 10.891 -10.367 -4.852 1 96.88 89 VAL A O 1
ATOM 704 N N . LEU A 1 90 ? 11.609 -8.297 -5.055 1 97.25 90 LEU A N 1
ATOM 705 C CA . LEU A 1 90 ? 10.492 -7.863 -5.891 1 97.25 90 LEU A CA 1
ATOM 706 C C . LEU A 1 90 ? 10.438 -8.68 -7.18 1 97.25 90 LEU A C 1
ATOM 708 O O . LEU A 1 90 ? 9.375 -9.188 -7.551 1 97.25 90 LEU A O 1
ATOM 712 N N . MET A 1 91 ? 11.562 -8.852 -7.773 1 95.75 91 MET A N 1
ATOM 713 C CA . MET A 1 91 ? 11.617 -9.633 -9.008 1 95.75 91 MET A CA 1
ATOM 714 C C . MET A 1 91 ? 11.305 -11.102 -8.734 1 95.75 91 MET A C 1
ATOM 716 O O . MET A 1 91 ? 10.625 -11.758 -9.531 1 95.75 91 MET A O 1
ATOM 720 N N . GLY A 1 92 ? 11.812 -11.539 -7.656 1 96.75 92 GLY A N 1
ATOM 721 C CA . GLY A 1 92 ? 11.562 -12.922 -7.289 1 96.75 92 GLY A CA 1
ATOM 722 C C . GLY A 1 92 ? 10.086 -13.227 -7.07 1 96.75 92 GLY A C 1
ATOM 723 O O . GLY A 1 92 ? 9.602 -14.273 -7.488 1 96.75 92 GLY A O 1
ATOM 724 N N . ILE A 1 93 ? 9.414 -12.344 -6.422 1 98.06 93 ILE A N 1
ATOM 725 C CA . ILE A 1 93 ? 7.984 -12.508 -6.168 1 98.06 93 ILE A CA 1
ATOM 726 C C . ILE A 1 93 ? 7.23 -12.578 -7.496 1 98.06 93 ILE A C 1
ATOM 728 O O . ILE A 1 93 ? 6.453 -13.508 -7.727 1 98.06 93 ILE A O 1
ATOM 732 N N . ILE A 1 94 ? 7.492 -11.633 -8.352 1 97.62 94 ILE A N 1
ATOM 733 C CA . ILE A 1 94 ? 6.785 -11.555 -9.633 1 97.62 94 ILE A CA 1
ATOM 734 C C . ILE A 1 94 ? 7.141 -12.773 -10.484 1 97.62 94 ILE A C 1
ATOM 736 O O . ILE A 1 94 ? 6.266 -13.375 -11.117 1 97.62 94 ILE A O 1
ATOM 740 N N . GLY A 1 95 ? 8.391 -13.148 -10.5 1 97 95 GLY A N 1
ATOM 741 C CA . GLY A 1 95 ? 8.812 -14.336 -11.234 1 97 95 GLY A CA 1
ATOM 742 C C . GLY A 1 95 ? 8.156 -15.609 -10.734 1 97 95 GLY A C 1
ATOM 743 O O . GLY A 1 95 ? 7.723 -16.453 -11.531 1 97 95 GLY A O 1
ATOM 744 N N . TYR A 1 96 ? 8.047 -15.734 -9.438 1 97.88 96 TYR A N 1
ATOM 745 C CA . TYR A 1 96 ? 7.441 -16.922 -8.844 1 97.88 96 TYR A CA 1
ATOM 746 C C . TYR A 1 96 ? 5.965 -17.031 -9.211 1 97.88 96 TYR A C 1
ATOM 748 O O . TYR A 1 96 ? 5.445 -18.125 -9.414 1 97.88 96 TYR A O 1
ATOM 756 N N . LEU A 1 97 ? 5.355 -15.93 -9.352 1 98.25 97 LEU A N 1
ATOM 757 C CA . LEU A 1 97 ? 3.918 -15.922 -9.586 1 98.25 97 LEU A CA 1
ATOM 758 C C . LEU A 1 97 ? 3.607 -16.031 -11.078 1 98.25 97 LEU A C 1
ATOM 760 O O . LEU A 1 97 ? 2.512 -16.438 -11.461 1 98.25 97 LEU A O 1
ATOM 764 N N . THR A 1 98 ? 4.57 -15.727 -11.93 1 97.44 98 THR A N 1
ATOM 765 C CA . THR A 1 98 ? 4.223 -15.617 -13.344 1 97.44 98 THR A CA 1
ATOM 766 C C . THR A 1 98 ? 5.043 -16.594 -14.18 1 97.44 98 THR A C 1
ATOM 768 O O . THR A 1 98 ? 4.594 -17.031 -15.242 1 97.44 98 THR A O 1
ATOM 771 N N . LEU A 1 99 ? 6.219 -16.938 -13.742 1 95.88 99 LEU A N 1
ATOM 772 C CA . LEU A 1 99 ? 7.148 -17.641 -14.609 1 95.88 99 LEU A CA 1
ATOM 773 C C . LEU A 1 99 ? 7.398 -19.062 -14.086 1 95.88 99 LEU A C 1
ATOM 775 O O . LEU A 1 99 ? 7.84 -19.938 -14.836 1 95.88 99 LEU A O 1
ATOM 779 N N . ASP A 1 100 ? 7.207 -19.219 -12.836 1 95.5 100 ASP A N 1
ATOM 780 C CA . ASP A 1 100 ? 7.426 -20.547 -12.25 1 95.5 100 ASP A CA 1
ATOM 781 C C . ASP A 1 100 ? 6.703 -21.625 -13.055 1 95.5 100 ASP A C 1
ATOM 783 O O . ASP A 1 100 ? 5.652 -21.375 -13.641 1 95.5 100 ASP A O 1
ATOM 787 N N . SER A 1 101 ? 7.234 -22.828 -13.023 1 95.69 101 SER A N 1
ATOM 788 C CA . SER A 1 101 ? 6.688 -23.922 -13.812 1 95.69 101 SER A CA 1
ATOM 789 C C . SER A 1 101 ? 5.27 -24.266 -13.375 1 95.69 101 SER A C 1
ATOM 791 O O . SER A 1 101 ? 4.461 -24.75 -14.172 1 95.69 101 SER A O 1
ATOM 793 N N . ASN A 1 102 ? 4.945 -24.016 -12.156 1 96.69 102 ASN A N 1
ATOM 794 C CA . ASN A 1 102 ? 3.623 -24.344 -11.633 1 96.69 102 ASN A CA 1
ATOM 795 C C . ASN A 1 102 ? 2.695 -23.141 -11.648 1 96.69 102 ASN A C 1
ATOM 797 O O . ASN A 1 102 ? 1.557 -23.219 -11.18 1 96.69 102 ASN A O 1
ATOM 801 N N . ALA A 1 103 ? 3.244 -22.016 -12.164 1 97.06 103 ALA A N 1
ATOM 802 C CA . ALA A 1 103 ? 2.4 -20.828 -12.234 1 97.06 103 ALA A CA 1
ATOM 803 C C . ALA A 1 103 ? 1.185 -21.078 -13.125 1 97.06 103 ALA A C 1
ATOM 805 O O . ALA A 1 103 ? 1.289 -21.734 -14.164 1 97.06 103 ALA A O 1
ATOM 806 N N . ASN A 1 104 ? 0.021 -20.594 -12.703 1 97.06 104 ASN A N 1
ATOM 807 C CA . ASN A 1 104 ? -1.231 -20.719 -13.445 1 97.06 104 ASN A CA 1
ATOM 808 C C . ASN A 1 104 ? -2.002 -19.406 -13.477 1 97.06 104 ASN A C 1
ATOM 810 O O . ASN A 1 104 ? -1.455 -18.344 -13.141 1 97.06 104 ASN A O 1
ATOM 814 N N . LEU A 1 105 ? -3.156 -19.422 -13.93 1 97.25 105 LEU A N 1
ATOM 815 C CA . LEU A 1 105 ? -3.922 -18.188 -14.086 1 97.25 105 LEU A CA 1
ATOM 816 C C . LEU A 1 105 ? -4.168 -17.531 -12.727 1 97.25 105 LEU A C 1
ATOM 818 O O . LEU A 1 105 ? -4.125 -16.297 -12.617 1 97.25 105 LEU A O 1
ATOM 822 N N . ASN A 1 106 ? -4.359 -18.281 -11.727 1 98.06 106 ASN A N 1
ATOM 823 C CA . ASN A 1 106 ? -4.578 -17.75 -10.383 1 98.06 106 ASN A CA 1
ATOM 824 C C . ASN A 1 106 ? -3.355 -17 -9.875 1 98.06 106 ASN A C 1
ATOM 826 O O . ASN A 1 106 ? -3.477 -15.875 -9.383 1 98.06 106 ASN A O 1
ATOM 830 N N . SER A 1 107 ? -2.26 -17.688 -9.992 1 98.12 107 SER A N 1
ATOM 831 C CA . SER A 1 107 ? -1.049 -17.047 -9.492 1 98.12 107 SER A CA 1
ATOM 832 C C . SER A 1 107 ? -0.696 -15.812 -10.305 1 98.12 107 SER A C 1
ATOM 834 O O . SER A 1 107 ? -0.207 -14.82 -9.766 1 98.12 107 SER A O 1
ATOM 836 N N . LYS A 1 108 ? -0.929 -15.844 -11.609 1 97.75 108 LYS A N 1
ATOM 837 C CA . LYS A 1 108 ? -0.668 -14.688 -12.469 1 97.75 108 LYS A CA 1
ATOM 838 C C . LYS A 1 108 ? -1.573 -13.516 -12.094 1 97.75 108 LYS A C 1
ATOM 840 O O . LYS A 1 108 ? -1.146 -12.359 -12.133 1 97.75 108 LYS A O 1
ATOM 845 N N . PHE A 1 109 ? -2.756 -13.844 -11.766 1 98.31 109 PHE A N 1
ATOM 846 C CA . PHE A 1 109 ? -3.678 -12.828 -11.281 1 98.31 109 PHE A CA 1
ATOM 847 C C . PHE A 1 109 ? -3.135 -12.164 -10.023 1 98.31 109 PHE A C 1
ATOM 849 O O . PHE A 1 109 ? -3.152 -10.938 -9.906 1 98.31 109 PHE A O 1
ATOM 856 N N . GLY A 1 110 ? -2.656 -12.961 -9.086 1 98.25 110 GLY A N 1
ATOM 857 C CA . GLY A 1 110 ? -2.01 -12.414 -7.898 1 98.25 110 GLY A CA 1
ATOM 858 C C . GLY A 1 110 ? -0.813 -11.539 -8.219 1 98.25 110 GLY A C 1
ATOM 859 O O . GLY A 1 110 ? -0.614 -10.5 -7.594 1 98.25 110 GLY A O 1
ATOM 860 N N . GLY A 1 111 ? -0.047 -11.984 -9.219 1 98.44 111 GLY A N 1
ATOM 861 C CA . GLY A 1 111 ? 1.1 -11.203 -9.656 1 98.44 111 GLY A CA 1
ATOM 862 C C . GLY A 1 111 ? 0.723 -9.828 -10.172 1 98.44 111 GLY A C 1
ATOM 863 O O . GLY A 1 111 ? 1.379 -8.836 -9.844 1 98.44 111 GLY A O 1
ATOM 864 N N . VAL A 1 112 ? -0.28 -9.781 -10.945 1 98.12 112 VAL A N 1
ATOM 865 C CA . VAL A 1 112 ? -0.737 -8.516 -11.508 1 98.12 112 VAL A CA 1
ATOM 866 C C . VAL A 1 112 ? -1.185 -7.582 -10.383 1 98.12 112 VAL A C 1
ATOM 868 O O . VAL A 1 112 ? -0.813 -6.406 -10.359 1 98.12 112 VAL A O 1
ATOM 871 N N . LEU A 1 113 ? -1.924 -8.086 -9.477 1 98.5 113 LEU A N 1
ATOM 872 C CA . LEU A 1 113 ? -2.387 -7.262 -8.367 1 98.5 113 LEU A CA 1
ATOM 873 C C . LEU A 1 113 ? -1.211 -6.773 -7.531 1 98.5 113 LEU A C 1
ATOM 875 O O . LEU A 1 113 ? -1.146 -5.594 -7.172 1 98.5 113 LEU A O 1
ATOM 879 N N . LEU A 1 114 ? -0.31 -7.637 -7.223 1 98.69 114 LEU A N 1
ATOM 880 C CA . LEU A 1 114 ? 0.838 -7.273 -6.402 1 98.69 114 LEU A CA 1
ATOM 881 C C . LEU A 1 114 ? 1.72 -6.258 -7.117 1 98.69 114 LEU A C 1
ATOM 883 O O . LEU A 1 114 ? 2.416 -5.469 -6.473 1 98.69 114 LEU A O 1
ATOM 887 N N . SER A 1 115 ? 1.667 -6.281 -8.438 1 98.38 115 SER A N 1
ATOM 888 C CA . SER A 1 115 ? 2.432 -5.305 -9.211 1 98.38 115 SER A CA 1
ATOM 889 C C . SER A 1 115 ? 1.894 -3.893 -9.008 1 98.38 115 SER A C 1
ATOM 891 O O . SER A 1 115 ? 2.576 -2.914 -9.312 1 98.38 115 SER A O 1
ATOM 893 N N . PHE A 1 116 ? 0.725 -3.797 -8.531 1 98.06 116 PHE A N 1
ATOM 894 C CA . PHE A 1 116 ? 0.192 -2.494 -8.148 1 98.06 116 PHE A CA 1
ATOM 895 C C . PHE A 1 116 ? 0.508 -2.188 -6.691 1 98.06 116 PHE A C 1
ATOM 897 O O . PHE A 1 116 ? 1.042 -1.122 -6.379 1 98.06 116 PHE A O 1
ATOM 904 N N . PHE A 1 117 ? 0.284 -3.1 -5.867 1 97.81 117 PHE A N 1
ATOM 905 C CA . PHE A 1 117 ? 0.223 -2.795 -4.441 1 97.81 117 PHE A CA 1
ATOM 906 C C . PHE A 1 117 ? 1.619 -2.777 -3.832 1 97.81 117 PHE A C 1
ATOM 908 O O . PHE A 1 117 ? 1.87 -2.057 -2.863 1 97.81 117 PHE A O 1
ATOM 915 N N . LEU A 1 118 ? 2.537 -3.586 -4.348 1 97.81 118 LEU A N 1
ATOM 916 C CA . LEU A 1 118 ? 3.908 -3.539 -3.855 1 97.81 118 LEU A CA 1
ATOM 917 C C . LEU A 1 118 ? 4.543 -2.182 -4.145 1 97.81 118 LEU A C 1
ATOM 919 O O . LEU A 1 118 ? 5.004 -1.5 -3.225 1 97.81 118 LEU A O 1
ATOM 923 N N . PRO A 1 119 ? 4.496 -1.711 -5.371 1 97.25 119 PRO A N 1
ATOM 924 C CA . PRO A 1 119 ? 5.023 -0.37 -5.637 1 97.25 119 PRO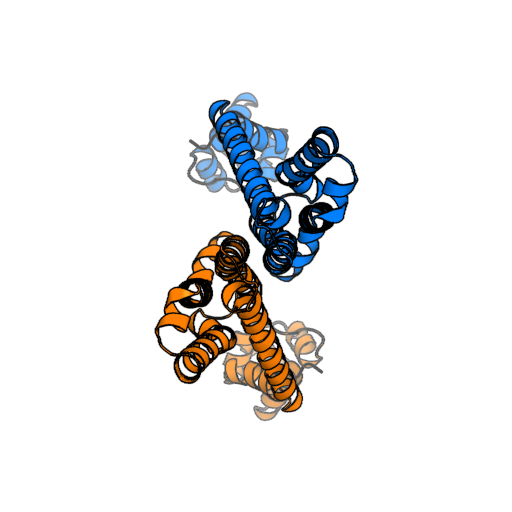 A CA 1
ATOM 925 C C . PRO A 1 119 ? 4.246 0.725 -4.914 1 97.25 119 PRO A C 1
ATOM 927 O O . PRO A 1 119 ? 4.82 1.749 -4.535 1 97.25 119 PRO A O 1
ATOM 930 N N . TYR A 1 120 ? 2.99 0.523 -4.766 1 96.69 120 TYR A N 1
ATOM 931 C CA . TYR A 1 120 ? 2.215 1.489 -3.994 1 96.69 120 TYR A CA 1
ATOM 932 C C . TYR A 1 120 ? 2.791 1.657 -2.594 1 96.69 120 TYR A C 1
ATOM 934 O O . TYR A 1 120 ? 2.93 2.779 -2.104 1 96.69 120 TYR A O 1
ATOM 942 N N . CYS A 1 121 ? 3.045 0.586 -1.941 1 95.06 121 CYS A N 1
ATOM 943 C CA . CYS A 1 121 ? 3.662 0.63 -0.62 1 95.06 121 CYS A CA 1
ATOM 944 C C . CYS A 1 121 ? 4.98 1.394 -0.658 1 95.06 121 CYS A C 1
ATOM 946 O O . CYS A 1 121 ? 5.246 2.229 0.208 1 95.06 121 CYS A O 1
ATOM 948 N N . ILE A 1 122 ? 5.754 1.148 -1.659 1 95.25 122 ILE A N 1
ATOM 949 C CA . ILE A 1 122 ? 7.035 1.83 -1.816 1 95.25 122 ILE A CA 1
ATOM 950 C C . ILE A 1 122 ? 6.805 3.336 -1.942 1 95.25 122 ILE A C 1
ATOM 952 O O . ILE A 1 122 ? 7.504 4.129 -1.309 1 95.25 122 ILE A O 1
ATOM 956 N N . VAL A 1 123 ? 5.809 3.686 -2.688 1 93.88 123 VAL A N 1
ATOM 957 C CA . VAL A 1 123 ? 5.496 5.09 -2.92 1 93.88 123 VAL A CA 1
ATOM 958 C C . VAL A 1 123 ? 5.121 5.762 -1.6 1 93.88 123 VAL A C 1
ATOM 960 O O . VAL A 1 123 ? 5.586 6.867 -1.305 1 93.88 123 VAL A O 1
ATOM 963 N N . THR A 1 124 ? 4.32 5.113 -0.8 1 90.88 124 THR A N 1
ATOM 964 C CA . THR A 1 124 ? 3.871 5.707 0.454 1 90.88 124 THR A CA 1
ATOM 965 C C . THR A 1 124 ? 5.039 5.863 1.427 1 90.88 124 THR A C 1
ATOM 967 O O . THR A 1 124 ? 5.02 6.746 2.285 1 90.88 124 THR A O 1
ATOM 970 N N . LEU A 1 125 ? 6.043 5.023 1.222 1 89.62 125 LEU A N 1
ATOM 971 C CA . LEU A 1 125 ? 7.191 5.059 2.121 1 89.62 125 LEU A CA 1
ATOM 972 C C . LEU A 1 125 ? 8.25 6.027 1.612 1 89.62 125 LEU A C 1
ATOM 974 O O . LEU A 1 125 ? 9.211 6.34 2.326 1 89.62 125 LEU A O 1
ATOM 978 N N . THR A 1 126 ? 8.133 6.449 0.426 1 89.69 126 THR A N 1
ATOM 979 C CA . THR A 1 126 ? 9.109 7.348 -0.182 1 89.69 126 THR A CA 1
ATOM 980 C C . THR A 1 126 ? 8.43 8.602 -0.725 1 89.69 126 THR A C 1
ATOM 982 O O . THR A 1 126 ? 8.656 8.992 -1.873 1 89.69 126 THR A O 1
ATOM 985 N N . LYS A 1 127 ? 7.734 9.266 0.047 1 86.56 127 LYS A N 1
ATOM 986 C CA . LYS A 1 127 ? 6.914 10.406 -0.355 1 86.56 127 LYS A CA 1
ATOM 987 C C . LYS A 1 127 ? 7.781 11.57 -0.82 1 86.56 127 LYS A C 1
ATOM 989 O O . LYS A 1 127 ? 7.352 12.375 -1.647 1 86.56 127 LYS A O 1
ATOM 994 N N . LYS A 1 128 ? 8.93 11.68 -0.351 1 83.94 128 LYS A N 1
ATOM 995 C CA . LYS A 1 128 ? 9.82 12.797 -0.641 1 83.94 128 LYS A CA 1
ATOM 996 C C . LYS A 1 128 ? 10.578 12.57 -1.947 1 83.94 128 LYS A C 1
ATOM 998 O O . LYS A 1 128 ? 11.195 13.492 -2.48 1 83.94 128 LYS A O 1
ATOM 1003 N N . MET A 1 129 ? 10.547 11.344 -2.473 1 88 129 MET A N 1
ATOM 1004 C CA . MET A 1 129 ? 11.25 11 -3.701 1 88 129 MET A CA 1
ATOM 1005 C C . MET A 1 129 ? 10.422 11.367 -4.926 1 88 129 MET A C 1
ATOM 1007 O O . MET A 1 129 ? 9.195 11.227 -4.918 1 88 129 MET A O 1
ATOM 1011 N N . THR A 1 130 ? 11.055 11.812 -5.969 1 91.5 130 THR A N 1
ATOM 1012 C CA . THR A 1 130 ? 10.375 12.047 -7.238 1 91.5 130 THR A CA 1
ATOM 1013 C C . THR A 1 130 ? 10.039 10.727 -7.926 1 91.5 130 THR A C 1
ATOM 1015 O O . THR A 1 130 ? 10.609 9.688 -7.594 1 91.5 130 THR A O 1
ATOM 1018 N N . GLY A 1 131 ? 9.086 10.766 -8.836 1 92.31 131 GLY A N 1
ATOM 1019 C CA . GLY A 1 131 ? 8.727 9.586 -9.602 1 92.31 131 GLY A CA 1
ATOM 1020 C C . GLY A 1 131 ? 9.891 8.977 -10.344 1 92.31 131 GLY A C 1
ATOM 1021 O O . GLY A 1 131 ? 10.055 7.754 -10.359 1 92.31 131 GLY A O 1
ATOM 1022 N N . MET A 1 132 ? 10.688 9.812 -10.922 1 93.31 132 MET A N 1
ATOM 1023 C CA . MET A 1 132 ? 11.836 9.336 -11.688 1 93.31 132 MET A CA 1
ATOM 1024 C C . MET A 1 132 ? 12.859 8.672 -10.781 1 93.31 132 MET A C 1
ATOM 1026 O O . MET A 1 132 ? 13.414 7.625 -11.117 1 93.31 132 MET A O 1
ATOM 1030 N N . GLU A 1 133 ? 13.094 9.195 -9.641 1 93.38 133 GLU A N 1
ATOM 1031 C CA . GLU A 1 133 ? 14.031 8.617 -8.68 1 93.38 133 GLU A CA 1
ATOM 1032 C C . GLU A 1 133 ? 13.555 7.242 -8.211 1 93.38 133 GLU A C 1
ATOM 1034 O O . GLU A 1 133 ? 14.344 6.301 -8.133 1 93.38 133 GLU A O 1
ATOM 1039 N N . ARG A 1 134 ? 12.305 7.145 -7.922 1 94.44 134 ARG A N 1
ATOM 1040 C CA . ARG A 1 134 ? 11.734 5.871 -7.5 1 94.44 134 ARG A CA 1
ATOM 1041 C C . ARG A 1 134 ? 11.883 4.812 -8.594 1 94.44 134 ARG A C 1
ATOM 1043 O O . ARG A 1 134 ? 12.227 3.666 -8.305 1 94.44 134 ARG A O 1
ATOM 1050 N N . MET A 1 135 ? 11.562 5.273 -9.781 1 94.44 135 MET A N 1
ATOM 1051 C CA . MET A 1 135 ? 11.648 4.34 -10.898 1 94.44 135 MET A CA 1
ATOM 1052 C C . MET A 1 135 ? 13.07 3.83 -11.078 1 94.44 135 MET A C 1
ATOM 1054 O O . MET A 1 135 ? 13.281 2.641 -11.328 1 94.44 135 MET A O 1
ATOM 1058 N N . LEU A 1 136 ? 14 4.66 -10.891 1 93.81 136 LEU A N 1
ATOM 1059 C CA . LEU A 1 136 ? 15.398 4.289 -11.078 1 93.81 136 LEU A CA 1
ATOM 1060 C C . LEU A 1 136 ? 15.883 3.4 -9.93 1 93.81 136 LEU A C 1
ATOM 1062 O O . LEU A 1 136 ? 16.656 2.465 -10.148 1 93.81 136 LEU A O 1
ATOM 1066 N N . LYS A 1 137 ? 15.422 3.643 -8.781 1 94.38 137 LYS A N 1
ATOM 1067 C CA . LYS A 1 137 ? 15.898 2.91 -7.609 1 94.38 137 LYS A CA 1
ATOM 1068 C C . LYS A 1 137 ? 15.172 1.572 -7.469 1 94.38 137 LYS A C 1
ATOM 1070 O O . LYS A 1 137 ? 15.789 0.559 -7.137 1 94.38 137 LYS A O 1
ATOM 1075 N N . PHE A 1 138 ? 13.875 1.599 -7.77 1 95.75 138 PHE A N 1
ATOM 1076 C CA . PHE A 1 138 ? 13.078 0.41 -7.477 1 95.75 138 PHE A CA 1
ATOM 1077 C C . PHE A 1 138 ? 12.523 -0.203 -8.758 1 95.75 138 PHE A C 1
ATOM 1079 O O . PHE A 1 138 ? 12.047 -1.338 -8.75 1 95.75 138 PHE A O 1
ATOM 1086 N N . GLY A 1 139 ? 12.578 0.521 -9.852 1 95.19 139 GLY A N 1
ATOM 1087 C CA . GLY A 1 139 ? 12.055 0.056 -11.125 1 95.19 139 GLY A CA 1
ATOM 1088 C C . GLY A 1 139 ? 13.102 -0.622 -11.984 1 95.19 139 GLY A C 1
ATOM 1089 O O . GLY A 1 139 ? 12.773 -1.431 -12.852 1 95.19 139 GLY A O 1
ATOM 1090 N N . PHE A 1 140 ? 14.258 -0.349 -11.703 1 92.62 140 PHE A N 1
ATOM 1091 C CA . PHE A 1 140 ? 15.367 -0.869 -12.508 1 92.62 140 PHE A CA 1
ATOM 1092 C C . PHE A 1 140 ? 15.406 -2.391 -12.445 1 92.62 140 PHE A C 1
ATOM 1094 O O . PHE A 1 140 ? 15.688 -3.047 -13.453 1 92.62 140 PHE A O 1
ATOM 1101 N N . GLY A 1 141 ? 15.148 -2.914 -11.391 1 93.62 141 GLY A N 1
ATOM 1102 C CA . GLY A 1 141 ? 15.109 -4.359 -11.242 1 93.62 141 GLY A CA 1
ATOM 1103 C C . GLY A 1 141 ? 14.086 -5.027 -12.141 1 93.62 141 GLY A C 1
ATOM 1104 O O . GLY A 1 141 ? 14.375 -6.051 -12.766 1 93.62 141 GLY A O 1
ATOM 1105 N N . TYR A 1 142 ? 12.938 -4.457 -12.25 1 95.19 142 TYR A N 1
ATOM 1106 C CA . TYR A 1 142 ? 11.883 -4.988 -13.109 1 95.19 142 TYR A CA 1
ATOM 1107 C C . TYR A 1 142 ? 12.32 -5.004 -14.57 1 95.19 142 TYR A C 1
ATOM 1109 O O . TYR A 1 142 ? 12.117 -5.992 -15.273 1 95.19 142 TYR A O 1
ATOM 1117 N N . ILE A 1 143 ? 12.898 -3.918 -14.977 1 95.19 143 ILE A N 1
ATOM 1118 C CA . ILE A 1 143 ? 13.312 -3.762 -16.359 1 95.19 143 ILE A CA 1
ATOM 1119 C C . ILE A 1 143 ? 14.398 -4.777 -16.703 1 95.19 143 ILE A C 1
ATOM 1121 O O . ILE A 1 143 ? 14.297 -5.5 -17.688 1 95.19 143 ILE A O 1
ATOM 1125 N N . THR A 1 144 ? 15.383 -4.871 -15.883 1 94.88 144 THR A N 1
ATOM 1126 C CA . THR A 1 144 ? 16.484 -5.793 -16.109 1 94.88 144 THR A CA 1
ATOM 1127 C C . THR A 1 144 ? 15.992 -7.238 -16.109 1 94.88 144 THR A C 1
ATOM 1129 O O . THR A 1 144 ? 16.422 -8.047 -16.938 1 94.88 144 THR A O 1
ATOM 1132 N N . TYR A 1 145 ? 15.156 -7.508 -15.188 1 95.44 145 TYR A N 1
ATOM 1133 C CA . TYR A 1 145 ? 14.594 -8.852 -15.094 1 95.44 145 TYR A CA 1
ATOM 1134 C C . TYR A 1 145 ? 13.852 -9.219 -16.375 1 95.44 145 TYR A C 1
ATOM 1136 O O . TYR A 1 145 ? 14.016 -10.312 -16.906 1 95.44 145 TYR A O 1
ATOM 1144 N N . PHE A 1 146 ? 13.078 -8.352 -16.859 1 96.12 146 PHE A N 1
ATOM 1145 C CA . PHE A 1 146 ? 12.32 -8.586 -18.078 1 96.12 146 PHE A CA 1
ATOM 1146 C C . PHE A 1 146 ? 13.242 -8.812 -19.266 1 96.12 146 PHE A C 1
ATOM 1148 O O . PHE A 1 146 ? 13.047 -9.742 -20.047 1 96.12 146 PHE A O 1
ATOM 1155 N N . ILE A 1 147 ? 14.203 -7.984 -19.391 1 95.38 147 ILE A N 1
ATOM 1156 C CA . ILE A 1 147 ? 15.164 -8.094 -20.484 1 95.38 147 ILE A CA 1
ATOM 1157 C C . ILE A 1 147 ? 15.891 -9.438 -20.391 1 95.38 147 ILE A C 1
ATOM 1159 O O . ILE A 1 147 ? 16.078 -10.125 -21.406 1 95.38 147 ILE A O 1
ATOM 1163 N N . LEU A 1 148 ? 16.297 -9.805 -19.203 1 95.31 148 LEU A N 1
ATOM 1164 C CA . LEU A 1 148 ? 16.969 -11.078 -19 1 95.31 148 LEU A CA 1
ATOM 1165 C C . LEU A 1 148 ? 16.094 -12.25 -19.438 1 95.31 148 LEU A C 1
ATOM 1167 O O . LEU A 1 148 ? 16.562 -13.164 -20.109 1 95.31 148 LEU A O 1
ATOM 1171 N N . ILE A 1 149 ? 14.867 -12.172 -19.125 1 95 149 ILE A N 1
ATOM 1172 C CA . ILE A 1 149 ? 13.938 -13.242 -19.484 1 95 149 ILE A CA 1
ATOM 1173 C C . ILE A 1 149 ? 13.734 -13.266 -20.984 1 95 149 ILE A C 1
ATOM 1175 O O . ILE A 1 149 ? 13.672 -14.344 -21.594 1 95 149 ILE A O 1
ATOM 1179 N N . MET A 1 150 ? 13.664 -12.102 -21.562 1 94.5 150 MET A N 1
ATOM 1180 C CA . MET A 1 150 ? 13.523 -12.008 -23.016 1 94.5 150 MET A CA 1
ATOM 1181 C C . MET A 1 150 ? 14.711 -12.641 -23.719 1 94.5 150 MET A C 1
ATOM 1183 O O . MET A 1 150 ? 14.547 -13.359 -24.719 1 94.5 150 MET A O 1
ATOM 1187 N N . ILE A 1 151 ? 15.828 -12.484 -23.219 1 94.94 151 ILE A N 1
ATOM 1188 C CA . ILE A 1 151 ? 17.062 -12.977 -23.812 1 94.94 151 ILE A CA 1
ATOM 1189 C C . ILE A 1 151 ? 17.172 -14.484 -23.594 1 94.94 151 ILE A C 1
ATOM 1191 O O . ILE A 1 151 ? 17.5 -15.234 -24.516 1 94.94 151 ILE A O 1
ATOM 1195 N N . MET A 1 152 ? 16.859 -14.961 -22.453 1 94.5 152 MET A N 1
ATOM 1196 C CA . MET A 1 152 ? 17.078 -16.359 -22.062 1 94.5 152 MET A CA 1
ATOM 1197 C C . MET A 1 152 ? 15.977 -17.25 -22.609 1 94.5 152 MET A C 1
ATOM 1199 O O . MET A 1 152 ? 16.234 -18.391 -22.984 1 94.5 152 MET A O 1
ATOM 1203 N N . HIS A 1 153 ? 14.742 -16.719 -22.672 1 93.81 153 HIS A N 1
ATOM 1204 C CA . HIS A 1 153 ? 13.617 -17.609 -22.969 1 93.81 153 HIS A CA 1
ATOM 1205 C C . HIS A 1 153 ? 12.844 -17.125 -24.188 1 93.81 153 HIS A C 1
ATOM 1207 O O . HIS A 1 153 ? 11.914 -17.797 -24.641 1 93.81 153 HIS A O 1
ATOM 1213 N N . GLY A 1 154 ? 13.148 -15.953 -24.625 1 92.81 154 GLY A N 1
ATOM 1214 C CA . GLY A 1 154 ? 12.547 -15.461 -25.844 1 92.81 154 GLY A CA 1
ATOM 1215 C C . GLY A 1 154 ? 11.32 -14.602 -25.609 1 92.81 154 GLY A C 1
ATOM 1216 O O . GLY A 1 154 ? 10.836 -14.492 -24.484 1 92.81 154 GLY A O 1
ATOM 1217 N N . PHE A 1 155 ? 10.734 -14.016 -26.672 1 91.62 155 PHE A N 1
ATOM 1218 C CA . PHE A 1 155 ? 9.672 -13.023 -26.641 1 91.62 155 PHE A CA 1
ATOM 1219 C C . PHE A 1 155 ? 8.359 -13.641 -26.172 1 91.62 155 PHE A C 1
ATOM 1221 O O . PHE A 1 155 ? 7.645 -13.055 -25.359 1 91.62 155 PHE A O 1
ATOM 1228 N N . PRO A 1 156 ? 8.039 -14.867 -26.562 1 90.44 156 PRO A N 1
ATOM 1229 C CA . PRO A 1 156 ? 6.75 -15.438 -26.156 1 90.44 156 PRO A CA 1
ATOM 1230 C C . PRO A 1 156 ? 6.625 -15.602 -24.656 1 90.44 156 PRO A C 1
ATOM 1232 O O . PRO A 1 156 ? 5.547 -15.391 -24.094 1 90.44 156 PRO A O 1
ATOM 1235 N N . VAL A 1 157 ? 7.676 -15.914 -24.047 1 90 157 VAL A N 1
ATOM 1236 C CA . VAL A 1 157 ? 7.66 -16.109 -22.609 1 90 157 VAL A CA 1
ATOM 1237 C C . VAL A 1 157 ? 7.547 -14.766 -21.891 1 90 157 VAL A C 1
ATOM 1239 O O . VAL A 1 157 ? 6.746 -14.609 -20.969 1 90 157 VAL A O 1
ATOM 1242 N N . GLY A 1 158 ? 8.258 -13.812 -22.375 1 88.38 158 GLY A N 1
ATOM 1243 C CA . GLY A 1 158 ? 8.234 -12.484 -21.766 1 88.38 158 GLY A CA 1
ATOM 1244 C C . GLY A 1 158 ? 6.879 -11.812 -21.859 1 88.38 158 GLY A C 1
ATOM 1245 O O . GLY A 1 158 ? 6.438 -11.172 -20.906 1 88.38 158 GLY A O 1
ATOM 1246 N N . PHE A 1 159 ? 6.164 -12.023 -22.844 1 91.94 159 PHE A N 1
ATOM 1247 C CA . PHE A 1 159 ? 4.918 -11.297 -23.078 1 91.94 159 PHE A CA 1
ATOM 1248 C C . PHE A 1 159 ? 3.715 -12.188 -22.797 1 91.94 159 PHE A C 1
ATOM 1250 O O . PHE A 1 159 ? 2.609 -11.695 -22.562 1 91.94 159 PHE A O 1
ATOM 1257 N N . GLY A 1 160 ? 3.904 -13.484 -22.781 1 90.94 160 GLY A N 1
ATOM 1258 C CA . GLY A 1 160 ? 2.781 -14.406 -22.688 1 90.94 160 GLY A CA 1
ATOM 1259 C C . GLY A 1 160 ? 2.529 -14.883 -21.266 1 90.94 160 GLY A C 1
ATOM 1260 O O . GLY A 1 160 ? 1.482 -15.469 -20.984 1 90.94 160 GLY A O 1
ATOM 1261 N N . THR A 1 161 ? 3.408 -14.68 -20.281 1 92.81 161 THR A N 1
ATOM 1262 C CA . THR A 1 161 ? 3.322 -15.266 -18.953 1 92.81 161 THR A CA 1
ATOM 1263 C C . THR A 1 161 ? 2.742 -14.266 -17.953 1 92.81 161 THR A C 1
ATOM 1265 O O . THR A 1 161 ? 2.586 -14.57 -16.766 1 92.81 161 THR A O 1
ATOM 1268 N N . GLY A 1 162 ? 2.482 -13.008 -18.422 1 93.62 162 GLY A N 1
ATOM 1269 C CA . GLY A 1 162 ? 1.978 -12 -17.516 1 93.62 162 GLY A CA 1
ATOM 1270 C C . GLY A 1 162 ? 3.066 -11.109 -16.938 1 93.62 162 GLY A C 1
ATOM 1271 O O . GLY A 1 162 ? 2.779 -10.133 -16.25 1 93.62 162 GLY A O 1
ATOM 1272 N N . LEU A 1 163 ? 4.273 -11.477 -17.312 1 95.81 163 LEU A N 1
ATOM 1273 C CA . LEU A 1 163 ? 5.406 -10.711 -16.812 1 95.81 163 LEU A CA 1
ATOM 1274 C C . LEU A 1 163 ? 5.359 -9.273 -17.312 1 95.81 163 LEU A C 1
ATOM 1276 O O . LEU A 1 163 ? 5.609 -8.336 -16.547 1 95.81 163 LEU A O 1
ATOM 1280 N N . PHE A 1 164 ? 5.043 -9.117 -18.5 1 96.06 164 PHE A N 1
ATOM 1281 C CA . PHE A 1 164 ? 5.074 -7.793 -19.109 1 96.06 164 PHE A CA 1
ATOM 1282 C C . PHE A 1 164 ? 4.035 -6.879 -18.484 1 96.06 164 PHE A C 1
ATOM 1284 O O . PHE A 1 164 ? 4.352 -5.762 -18.062 1 96.06 164 PHE A O 1
ATOM 1291 N N . PRO A 1 165 ? 2.787 -7.281 -18.359 1 96.38 165 PRO A N 1
ATOM 1292 C CA . PRO A 1 165 ? 1.829 -6.414 -17.672 1 96.38 165 PRO A CA 1
ATOM 1293 C C . PRO A 1 165 ? 2.264 -6.074 -16.25 1 96.38 165 PRO A C 1
ATOM 1295 O O . PRO A 1 165 ? 2.041 -4.953 -15.781 1 96.38 165 PRO A O 1
ATOM 1298 N N . CYS A 1 166 ? 2.834 -7.008 -15.562 1 97.88 166 CYS A N 1
ATOM 1299 C CA . CYS A 1 166 ? 3.324 -6.746 -14.211 1 97.88 166 CYS A CA 1
ATOM 1300 C C . CYS A 1 166 ? 4.391 -5.656 -14.219 1 97.88 166 CYS A C 1
ATOM 1302 O O . CYS A 1 166 ? 4.371 -4.758 -13.383 1 97.88 166 CYS A O 1
ATOM 1304 N N . LEU A 1 167 ? 5.266 -5.789 -15.203 1 96.56 167 LEU A N 1
ATOM 1305 C CA . LEU A 1 167 ? 6.305 -4.773 -15.367 1 96.56 167 LEU A CA 1
ATOM 1306 C C . LEU A 1 167 ? 5.688 -3.398 -15.586 1 96.56 167 LEU A C 1
ATOM 1308 O O . LEU A 1 167 ? 6.055 -2.432 -14.914 1 96.56 167 LEU A O 1
ATOM 1312 N N . LEU A 1 168 ? 4.773 -3.291 -16.453 1 97.31 168 LEU A N 1
ATOM 1313 C CA . LEU A 1 168 ? 4.168 -2.018 -16.844 1 97.31 168 LEU A CA 1
ATOM 1314 C C . LEU A 1 168 ? 3.43 -1.394 -15.664 1 97.31 168 LEU A C 1
ATOM 1316 O O . LEU A 1 168 ? 3.557 -0.193 -15.406 1 97.31 168 LEU A O 1
ATOM 1320 N N . ILE A 1 169 ? 2.715 -2.172 -14.992 1 97.94 169 ILE A N 1
ATOM 1321 C CA . ILE A 1 169 ? 1.938 -1.674 -13.867 1 97.94 169 ILE A CA 1
ATOM 1322 C C . ILE A 1 169 ? 2.881 -1.182 -12.773 1 97.94 169 ILE A C 1
ATOM 1324 O O . ILE A 1 169 ? 2.711 -0.08 -12.242 1 97.94 169 ILE A O 1
ATOM 1328 N N . SER A 1 170 ? 3.875 -1.985 -12.445 1 97.94 170 SER A N 1
ATOM 1329 C CA . SER A 1 170 ? 4.816 -1.63 -11.391 1 97.94 170 SER A CA 1
ATOM 1330 C C . SER A 1 170 ? 5.523 -0.314 -11.703 1 97.94 170 SER A C 1
ATOM 1332 O O . SER A 1 170 ? 5.602 0.571 -10.844 1 97.94 170 SER A O 1
ATOM 1334 N N . LEU A 1 171 ? 5.973 -0.207 -12.906 1 97.19 171 LEU A N 1
ATOM 1335 C CA . LEU A 1 171 ? 6.688 1.003 -13.297 1 97.19 171 LEU A CA 1
ATOM 1336 C C . LEU A 1 171 ? 5.762 2.213 -13.273 1 97.19 171 LEU A C 1
ATOM 1338 O O . LEU A 1 171 ? 6.164 3.305 -12.867 1 97.19 171 LEU A O 1
ATOM 1342 N N . SER A 1 172 ? 4.574 2.037 -13.711 1 97.06 172 SER A N 1
ATOM 1343 C CA . SER A 1 172 ? 3.596 3.119 -13.727 1 97.06 172 SER A CA 1
ATOM 1344 C C . SER A 1 172 ? 3.303 3.619 -12.312 1 97.06 172 SER A C 1
ATOM 1346 O O . SER A 1 172 ? 3.262 4.828 -12.07 1 97.06 172 SER A O 1
ATOM 1348 N N . VAL A 1 173 ? 3.115 2.719 -11.43 1 96.69 173 VAL A N 1
ATOM 1349 C CA . VAL A 1 173 ? 2.803 3.088 -10.055 1 96.69 173 VAL A CA 1
ATOM 1350 C C . VAL A 1 173 ? 4.008 3.773 -9.422 1 96.69 173 VAL A C 1
ATOM 1352 O O . VAL A 1 173 ? 3.863 4.785 -8.727 1 96.69 173 VAL A O 1
ATOM 1355 N N . LEU A 1 174 ? 5.184 3.232 -9.648 1 96.56 174 LEU A N 1
ATOM 1356 C CA . LEU A 1 174 ? 6.391 3.83 -9.086 1 96.56 174 LEU A CA 1
ATOM 1357 C C . LEU A 1 174 ? 6.578 5.258 -9.594 1 96.56 174 LEU A C 1
ATOM 1359 O O . LEU A 1 174 ? 6.992 6.137 -8.836 1 96.56 174 LEU A O 1
ATOM 1363 N N . TYR A 1 175 ? 6.23 5.473 -10.789 1 95.19 175 TYR A N 1
ATOM 1364 C CA . TYR A 1 175 ? 6.457 6.773 -11.398 1 95.19 175 TYR A CA 1
ATOM 1365 C C . TYR A 1 175 ? 5.336 7.746 -11.055 1 95.19 175 TYR A C 1
ATOM 1367 O O . TYR A 1 175 ? 5.594 8.875 -10.625 1 95.19 175 TYR A O 1
ATOM 1375 N N . PHE A 1 176 ? 4.109 7.328 -11.141 1 93.06 176 PHE A N 1
ATOM 1376 C CA . PHE A 1 176 ? 2.971 8.234 -11.008 1 93.06 176 PHE A CA 1
ATOM 1377 C C . PHE A 1 176 ? 2.385 8.156 -9.602 1 93.06 176 PHE A C 1
ATOM 1379 O O . PHE A 1 176 ? 1.464 8.906 -9.266 1 93.06 176 PHE A O 1
ATOM 1386 N N . GLY A 1 177 ? 2.807 7.273 -8.82 1 90.75 177 GLY A N 1
ATOM 1387 C CA . GLY A 1 177 ? 2.193 6.996 -7.531 1 90.75 177 GLY A CA 1
ATOM 1388 C C . GLY A 1 177 ? 2.197 8.188 -6.598 1 90.75 177 GLY A C 1
ATOM 1389 O O . GLY A 1 177 ? 1.333 8.305 -5.727 1 90.75 177 GLY A O 1
ATOM 1390 N N . GLY A 1 178 ? 3.137 9.055 -6.699 1 86.06 178 GLY A N 1
ATOM 1391 C CA . GLY A 1 178 ? 3.148 10.266 -5.891 1 86.06 178 GLY A CA 1
ATOM 1392 C C . GLY A 1 178 ? 1.863 11.062 -5.996 1 86.06 178 GLY A C 1
ATOM 1393 O O . GLY A 1 178 ? 1.396 11.625 -5.004 1 86.06 178 GLY A O 1
ATOM 1394 N N . GLY A 1 179 ? 1.307 11.102 -7.168 1 81.69 179 GLY A N 1
ATOM 1395 C CA . GLY A 1 179 ? 0.035 11.773 -7.375 1 81.69 179 GLY A CA 1
ATOM 1396 C C . GLY A 1 179 ? -1.124 11.086 -6.676 1 81.69 179 GLY A C 1
ATOM 1397 O O . GLY A 1 179 ? -2.113 11.727 -6.32 1 81.69 179 GLY A O 1
ATOM 1398 N N . LEU A 1 180 ? -0.981 9.836 -6.438 1 79.38 180 LEU A N 1
ATOM 1399 C CA . LEU A 1 180 ? -2.021 9.031 -5.805 1 79.38 180 LEU A CA 1
ATOM 1400 C C . LEU A 1 180 ? -2.107 9.328 -4.312 1 79.38 180 LEU A C 1
ATOM 1402 O O . LEU A 1 180 ? -3.184 9.234 -3.717 1 79.38 180 LEU A O 1
ATOM 1406 N N . ILE A 1 181 ? -0.988 9.758 -3.76 1 77.31 181 ILE A N 1
ATOM 1407 C CA . ILE A 1 181 ? -0.975 9.852 -2.305 1 77.31 181 ILE A CA 1
ATOM 1408 C C . ILE A 1 181 ? -0.977 11.32 -1.883 1 77.31 181 ILE A C 1
ATOM 1410 O O . ILE A 1 181 ? -0.963 11.625 -0.689 1 77.31 181 ILE A O 1
ATOM 1414 N N . LYS A 1 182 ? -0.899 12.188 -2.818 1 73.75 182 LYS A N 1
ATOM 1415 C CA . LYS A 1 182 ? -0.873 13.617 -2.527 1 73.75 182 LYS A CA 1
ATOM 1416 C C . LYS A 1 182 ? -2.068 14.023 -1.672 1 73.75 182 LYS A C 1
ATOM 1418 O O . LYS A 1 182 ? -1.958 14.914 -0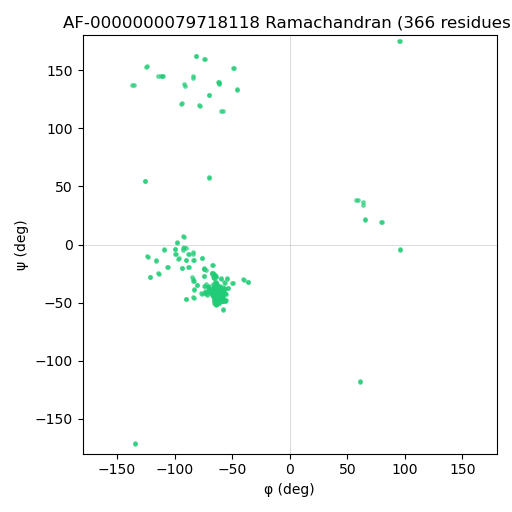.825 1 73.75 182 LYS A O 1
ATOM 1423 N N . TYR A 1 183 ? -3.133 13.242 -1.879 1 60.5 183 TYR A N 1
ATOM 1424 C CA . TYR A 1 183 ? -4.352 13.641 -1.181 1 60.5 183 TYR A CA 1
ATOM 1425 C C . TYR A 1 183 ? -4.457 12.938 0.168 1 60.5 183 TYR A C 1
ATOM 1427 O O . TYR A 1 183 ? -5.395 13.188 0.931 1 60.5 183 TYR A O 1
ATOM 1435 N N . LEU A 1 184 ? -3.523 12.078 0.388 1 63.84 184 LEU A N 1
ATOM 1436 C CA . LEU A 1 184 ? -3.562 11.352 1.651 1 63.84 184 LEU A CA 1
ATOM 1437 C C . LEU A 1 184 ? -3.09 12.234 2.803 1 63.84 184 LEU A C 1
ATOM 1439 O O . LEU A 1 184 ? -3.285 11.891 3.971 1 63.84 184 LEU A O 1
ATOM 1443 N N . ASP A 1 185 ? -2.477 13.43 2.691 1 57.12 185 ASP A N 1
ATOM 1444 C CA . ASP A 1 185 ? -2.004 14.344 3.725 1 57.12 185 ASP A CA 1
ATOM 1445 C C . ASP A 1 185 ? -3.121 15.273 4.191 1 57.12 185 ASP A C 1
ATOM 1447 O O . ASP A 1 185 ? -3.963 15.688 3.391 1 57.12 185 ASP A O 1
ATOM 1451 N N . MET B 1 1 ? -24.156 29.125 1.75 1 49 1 MET B N 1
ATOM 1452 C CA . MET B 1 1 ? -23.969 29.609 3.115 1 49 1 MET B CA 1
ATOM 1453 C C . MET B 1 1 ? -23.547 28.469 4.035 1 49 1 MET B C 1
ATOM 1455 O O . MET B 1 1 ? -24.203 27.422 4.07 1 49 1 MET B O 1
ATOM 1459 N N . ASN B 1 2 ? -22.297 28.578 4.492 1 64.69 2 ASN B N 1
ATOM 1460 C CA . ASN B 1 2 ? -21.781 27.5 5.344 1 64.69 2 ASN B CA 1
ATOM 1461 C C . ASN B 1 2 ? -22.625 27.328 6.598 1 64.69 2 ASN B C 1
ATOM 1463 O O . ASN B 1 2 ? -23.188 28.297 7.125 1 64.69 2 ASN B O 1
ATOM 1467 N N . LEU B 1 3 ? -23.203 26.25 6.656 1 70 3 LEU B N 1
ATOM 1468 C CA . LEU B 1 3 ? -24.125 25.906 7.738 1 70 3 LEU B CA 1
ATOM 1469 C C . LEU B 1 3 ? -23.609 26.422 9.078 1 70 3 LEU B C 1
ATOM 1471 O O . LEU B 1 3 ? -24.391 26.844 9.93 1 70 3 LEU B O 1
ATOM 1475 N N . ILE B 1 4 ? -22.312 26.453 9.102 1 75.88 4 ILE B N 1
ATOM 1476 C CA . ILE B 1 4 ? -21.719 26.969 10.328 1 75.88 4 ILE B CA 1
ATOM 1477 C C . ILE B 1 4 ? -22 28.453 10.453 1 75.88 4 ILE B C 1
ATOM 1479 O O . ILE B 1 4 ? -22.359 28.953 11.523 1 75.88 4 ILE B O 1
ATOM 1483 N N . ALA B 1 5 ? -21.875 29.078 9.359 1 81.5 5 ALA B N 1
ATOM 1484 C CA . ALA B 1 5 ? -22.125 30.516 9.32 1 81.5 5 ALA B CA 1
ATOM 1485 C C . ALA B 1 5 ? -23.547 30.844 9.719 1 81.5 5 ALA B C 1
ATOM 1487 O O . ALA B 1 5 ? -23.797 31.75 10.523 1 81.5 5 ALA B O 1
ATOM 1488 N N . LYS B 1 6 ? -24.406 30.062 9.203 1 82.31 6 LYS B N 1
ATOM 1489 C CA . LYS B 1 6 ? -25.828 30.281 9.484 1 82.31 6 LYS B CA 1
ATOM 1490 C C . LYS B 1 6 ? -26.156 29.984 10.953 1 82.31 6 LYS B C 1
ATOM 1492 O O . LYS B 1 6 ? -26.906 30.734 11.586 1 82.31 6 LYS B O 1
ATOM 1497 N N . LYS B 1 7 ? -25.594 28.953 11.453 1 81.31 7 LYS B N 1
ATOM 1498 C CA . LYS B 1 7 ? -25.844 28.578 12.836 1 81.31 7 LYS B CA 1
ATOM 1499 C C . LYS B 1 7 ? -25.281 29.609 13.805 1 81.31 7 LYS B C 1
ATOM 1501 O O . LYS B 1 7 ? -25.922 29.953 14.805 1 81.31 7 LYS B O 1
ATOM 1506 N N . ILE B 1 8 ? -24.156 30.047 13.461 1 85.31 8 ILE B N 1
ATOM 1507 C CA . ILE B 1 8 ? -23.547 31.062 14.289 1 85.31 8 ILE B CA 1
ATOM 1508 C C . ILE B 1 8 ? -24.406 32.312 14.289 1 85.31 8 ILE B C 1
ATOM 1510 O O . ILE B 1 8 ? -24.656 32.906 15.344 1 85.31 8 ILE B O 1
ATOM 1514 N N . SER B 1 9 ? -24.828 32.656 13.109 1 88.25 9 SER B N 1
ATOM 1515 C CA . SER B 1 9 ? -25.656 33.844 12.961 1 88.25 9 SER B CA 1
ATOM 1516 C C . SER B 1 9 ? -26.984 33.688 13.711 1 88.25 9 SER B C 1
ATOM 1518 O O . SER B 1 9 ? -27.422 34.594 14.398 1 88.25 9 SER B O 1
ATOM 1520 N N . GLU B 1 10 ? -27.547 32.594 13.594 1 87.12 10 GLU B N 1
ATOM 1521 C CA . GLU B 1 10 ? -28.828 32.312 14.219 1 87.12 10 GLU B CA 1
ATOM 1522 C C . GLU B 1 10 ? -28.719 32.312 15.742 1 87.12 10 GLU B C 1
ATOM 1524 O O . GLU B 1 10 ? -29.562 32.875 16.438 1 87.12 10 GLU B O 1
ATOM 1529 N N . ILE B 1 11 ? -27.75 31.703 16.219 1 86.5 11 ILE B N 1
ATOM 1530 C CA . ILE B 1 11 ? -27.562 31.609 17.672 1 86.5 11 ILE B CA 1
ATOM 1531 C C . ILE B 1 11 ? -27.203 32.969 18.234 1 86.5 11 ILE B C 1
ATOM 1533 O O . ILE B 1 11 ? -27.703 33.375 19.297 1 86.5 11 ILE B O 1
ATOM 1537 N N . ARG B 1 12 ? -26.375 33.594 17.453 1 91.94 12 ARG B N 1
ATOM 1538 C CA . ARG B 1 12 ? -26.031 34.969 17.844 1 91.94 12 ARG B CA 1
ATOM 1539 C C . ARG B 1 12 ? -27.281 35.812 17.984 1 91.94 12 ARG B C 1
ATOM 1541 O O . ARG B 1 12 ? -27.453 36.531 18.984 1 91.94 12 ARG B O 1
ATOM 1548 N N . LYS B 1 13 ? -28.141 35.75 17.031 1 91.69 13 LYS B N 1
ATOM 1549 C CA . LYS B 1 13 ? -29.375 36.531 17 1 91.69 13 LYS B CA 1
ATOM 1550 C C . LYS B 1 13 ? -30.312 36.094 18.125 1 91.69 13 LYS B C 1
ATOM 1552 O O . LYS B 1 13 ? -30.984 36.906 18.75 1 91.69 13 LYS B O 1
ATOM 1557 N N . SER B 1 14 ? -30.344 34.875 18.344 1 88.94 14 SER B N 1
ATOM 1558 C CA . SER B 1 14 ? -31.234 34.344 19.375 1 88.94 14 SER B CA 1
ATOM 1559 C C . SER B 1 14 ? -30.812 34.812 20.766 1 88.94 14 SER B C 1
ATOM 1561 O O . SER B 1 14 ? -31.656 34.938 21.656 1 88.94 14 SER B O 1
ATOM 1563 N N . LYS B 1 15 ? -29.594 35.031 20.891 1 89.12 15 LYS B N 1
ATOM 1564 C CA . LYS B 1 15 ? -29.078 35.5 22.172 1 89.12 15 LYS B CA 1
ATOM 1565 C C . LYS B 1 15 ? -29.078 37 22.266 1 89.12 15 LYS B C 1
ATOM 1567 O O . LYS B 1 15 ? -28.609 37.562 23.266 1 89.12 15 LYS B O 1
ATOM 1572 N N . GLY B 1 16 ? -29.484 37.594 21.156 1 91.31 16 GLY B N 1
ATOM 1573 C CA . GLY B 1 16 ? -29.625 39.062 21.141 1 91.31 16 GLY B CA 1
ATOM 1574 C C . GLY B 1 16 ? -28.297 39.781 20.969 1 91.31 16 GLY B C 1
ATOM 1575 O O . GLY B 1 16 ? -28.172 40.938 21.359 1 91.31 16 GLY B O 1
ATOM 1576 N N . LEU B 1 17 ? -27.359 39.062 20.484 1 91.38 17 LEU B N 1
ATOM 1577 C CA . LEU B 1 17 ? -26.047 39.688 20.312 1 91.38 17 LEU B CA 1
ATOM 1578 C C . LEU B 1 17 ? -25.906 40.281 18.922 1 91.38 17 LEU B C 1
ATOM 1580 O O . LEU B 1 17 ? -26.391 39.688 17.938 1 91.38 17 LEU B O 1
ATOM 1584 N N . THR B 1 18 ? -25.328 41.469 18.875 1 92.44 18 THR B N 1
ATOM 1585 C CA . THR B 1 18 ? -24.938 42.031 17.578 1 92.44 18 THR B CA 1
ATOM 1586 C C . THR B 1 18 ? -23.594 41.438 17.141 1 92.44 18 THR B C 1
ATOM 1588 O O . THR B 1 18 ? -22.891 40.812 17.938 1 92.44 18 THR B O 1
ATOM 1591 N N . GLN B 1 19 ? -23.266 41.562 15.82 1 93.94 19 GLN B N 1
ATOM 1592 C CA . GLN B 1 19 ? -21.969 41.094 15.32 1 93.94 19 GLN B CA 1
ATOM 1593 C C . GLN B 1 19 ? -20.812 41.781 16.047 1 93.94 19 GLN B C 1
ATOM 1595 O O . GLN B 1 19 ? -19.812 41.125 16.344 1 93.94 19 GLN B O 1
ATOM 1600 N N . GLU B 1 20 ? -21 43.031 16.359 1 92.81 20 GLU B N 1
ATOM 1601 C CA . GLU B 1 20 ? -20 43.781 17.094 1 92.81 20 GLU B CA 1
ATOM 1602 C C . GLU B 1 20 ? -19.797 43.25 18.516 1 92.81 20 GLU B C 1
ATOM 1604 O O . GLU B 1 20 ? -18.672 43.125 18.984 1 92.81 20 GLU B O 1
ATOM 1609 N N . GLU B 1 21 ? -20.906 42.969 19.125 1 93.25 21 GLU B N 1
ATOM 1610 C CA . GLU B 1 21 ? -20.859 42.438 20.484 1 93.25 21 GLU B CA 1
ATOM 1611 C C . GLU B 1 21 ? -20.203 41.031 20.516 1 93.25 21 GLU B C 1
ATOM 1613 O O . GLU B 1 21 ? -19.438 40.719 21.422 1 93.25 21 GLU B O 1
ATOM 1618 N N . LEU B 1 22 ? -20.578 40.219 19.609 1 94 22 LEU B N 1
ATOM 1619 C CA . LEU B 1 22 ? -19.969 38.906 19.5 1 94 22 LEU B CA 1
ATOM 1620 C C . LEU B 1 22 ? -18.469 39 19.281 1 94 22 LEU B C 1
ATOM 1622 O O . LEU B 1 22 ? -17.688 38.25 19.891 1 94 22 LEU B O 1
ATOM 1626 N N . ALA B 1 23 ? -18.016 39.875 18.453 1 93.75 23 ALA B N 1
ATOM 1627 C CA . ALA B 1 23 ? -16.609 40.125 18.172 1 93.75 23 ALA B CA 1
ATOM 1628 C C . ALA B 1 23 ? -15.859 40.562 19.422 1 93.75 23 ALA B C 1
ATOM 1630 O O . ALA B 1 23 ? -14.773 40.062 19.719 1 93.75 23 ALA B O 1
ATOM 1631 N N . GLU B 1 24 ? -16.438 41.438 20.078 1 92.25 24 GLU B N 1
ATOM 1632 C CA . GLU B 1 24 ? -15.836 41.969 21.297 1 92.25 24 GLU B CA 1
ATOM 1633 C C . GLU B 1 24 ? -15.719 40.875 22.359 1 92.25 24 GLU B C 1
ATOM 1635 O O . GLU B 1 24 ? -14.672 40.719 23 1 92.25 24 GLU B O 1
ATOM 1640 N N . ARG B 1 25 ? -16.828 40.125 22.5 1 91.69 25 ARG B N 1
ATOM 1641 C CA . ARG B 1 25 ? -16.875 39.125 23.562 1 91.69 25 ARG B CA 1
ATOM 1642 C C . ARG B 1 25 ? -15.977 37.938 23.219 1 91.69 25 ARG B C 1
ATOM 1644 O O . ARG B 1 25 ? -15.422 37.312 24.125 1 91.69 25 ARG B O 1
ATOM 1651 N N . SER B 1 26 ? -15.914 37.656 22 1 91 26 SER B N 1
ATOM 1652 C CA . SER B 1 26 ? -15.102 36.5 21.578 1 91 26 SER B CA 1
ATOM 1653 C C . SER B 1 26 ? -13.656 36.938 21.328 1 91 26 SER B C 1
ATOM 1655 O O . SER B 1 26 ? -12.797 36.094 21.031 1 91 26 SER B O 1
ATOM 1657 N N . LYS B 1 27 ? -13.328 38.219 21.344 1 90.94 27 LYS B N 1
ATOM 1658 C CA . LYS B 1 27 ? -12 38.812 21.109 1 90.94 27 LYS B CA 1
ATOM 1659 C C . LYS B 1 27 ? -11.531 38.531 19.688 1 90.94 27 LYS B C 1
ATOM 1661 O O . LYS B 1 27 ? -10.383 38.156 19.453 1 90.94 27 LYS B O 1
ATOM 1666 N N . ILE B 1 28 ? -12.492 38.562 18.828 1 89.12 28 ILE B N 1
ATOM 1667 C CA . ILE B 1 28 ? -12.258 38.406 17.406 1 89.12 28 ILE B CA 1
ATOM 1668 C C . ILE B 1 28 ? -12.602 39.688 16.672 1 89.12 28 ILE B C 1
ATOM 1670 O O . ILE B 1 28 ? -13.492 40.438 17.094 1 89.12 28 ILE B O 1
ATOM 1674 N N . ASN B 1 29 ? -11.852 39.969 15.648 1 90.69 29 ASN B N 1
ATOM 1675 C CA . ASN B 1 29 ? -12.133 41.156 14.844 1 90.69 29 ASN B CA 1
ATOM 1676 C C . ASN B 1 29 ? -13.516 41.062 14.203 1 90.69 29 ASN B C 1
ATOM 1678 O O . ASN B 1 29 ? -13.945 40 13.758 1 90.69 29 ASN B O 1
ATOM 1682 N N . LEU B 1 30 ? -14.211 42.281 14.211 1 93.38 30 LEU B N 1
ATOM 1683 C CA . LEU B 1 30 ? -15.547 42.375 13.641 1 93.38 30 LEU B CA 1
ATOM 1684 C C . LEU B 1 30 ? -15.547 41.938 12.18 1 93.38 30 LEU B C 1
ATOM 1686 O O . LEU B 1 30 ? -16.484 41.25 11.734 1 93.38 30 LEU B O 1
ATOM 1690 N N . ARG B 1 31 ? -14.492 42.188 11.539 1 91.25 31 ARG B N 1
ATOM 1691 C CA . ARG B 1 31 ? -14.398 41.812 10.133 1 91.25 31 ARG B CA 1
ATOM 1692 C C . ARG B 1 31 ? -14.383 40.312 9.977 1 91.25 31 ARG B C 1
ATOM 1694 O O . ARG B 1 31 ? -14.992 39.75 9.047 1 91.25 31 ARG B O 1
ATOM 1701 N N . THR B 1 32 ? -13.727 39.625 10.836 1 90 32 THR B N 1
ATOM 1702 C CA . THR B 1 32 ? -13.656 38.188 10.812 1 90 32 THR B CA 1
ATOM 1703 C C . THR B 1 32 ? -15.023 37.562 11.07 1 90 32 THR B C 1
ATOM 1705 O O . THR B 1 32 ? -15.43 36.625 10.391 1 90 32 THR B O 1
ATOM 1708 N N . ILE B 1 33 ? -15.727 38.156 12.039 1 91.19 33 ILE B N 1
ATOM 1709 C CA . ILE B 1 33 ? -17.062 37.656 12.367 1 91.19 33 ILE B CA 1
ATOM 1710 C C . ILE B 1 33 ? -18 37.875 11.172 1 91.19 33 ILE B C 1
ATOM 1712 O O . ILE B 1 33 ? -18.781 37 10.82 1 91.19 33 ILE B O 1
ATOM 1716 N N . GLN B 1 34 ? -17.875 39 10.531 1 91.88 34 GLN B N 1
ATOM 1717 C CA . GLN B 1 34 ? -18.703 39.312 9.367 1 91.88 34 GLN B CA 1
ATOM 1718 C C . GLN B 1 34 ? -18.422 38.375 8.211 1 91.88 34 GLN B C 1
ATOM 1720 O O . GLN B 1 34 ? -19.344 37.875 7.555 1 91.88 34 GLN B O 1
ATOM 1725 N N . ARG B 1 35 ? -17.188 38.031 8.062 1 89.69 35 ARG B N 1
ATOM 1726 C CA . ARG B 1 35 ? -16.797 37.125 6.996 1 89.69 35 ARG B CA 1
ATOM 1727 C C . ARG B 1 35 ? -17.297 35.719 7.266 1 89.69 35 ARG B C 1
ATOM 1729 O O . ARG B 1 35 ? -17.719 35 6.344 1 89.69 35 ARG B O 1
ATOM 1736 N N . ILE B 1 36 ? -17.234 35.344 8.492 1 86.38 36 ILE B N 1
ATOM 1737 C CA . ILE B 1 36 ? -17.703 34 8.898 1 86.38 36 ILE B CA 1
ATOM 1738 C C . ILE B 1 36 ? -19.203 33.906 8.695 1 86.38 36 ILE B C 1
ATOM 1740 O O . ILE B 1 36 ? -19.688 32.938 8.094 1 86.38 36 ILE B O 1
ATOM 1744 N N . GLU B 1 37 ? -19.984 34.938 9.133 1 88.44 37 GLU B N 1
ATOM 1745 C CA . GLU B 1 37 ? -21.438 34.875 9.07 1 88.44 37 GLU B CA 1
ATOM 1746 C C . GLU B 1 37 ? -21.938 35.062 7.641 1 88.44 37 GLU B C 1
ATOM 1748 O O . GLU B 1 37 ? -23.031 34.625 7.293 1 88.44 37 GLU B O 1
ATOM 1753 N N . ASN B 1 38 ? -21.031 35.656 6.848 1 86.62 38 ASN B N 1
ATOM 1754 C CA . ASN B 1 38 ? -21.375 35.844 5.438 1 86.62 38 ASN B CA 1
ATOM 1755 C C . ASN B 1 38 ? -20.859 34.656 4.598 1 86.62 38 ASN B C 1
ATOM 1757 O O . ASN B 1 38 ? -20.859 34.75 3.367 1 86.62 38 ASN B O 1
ATOM 1761 N N . SER B 1 39 ? -20.359 33.656 5.266 1 82.81 39 SER B N 1
ATOM 1762 C CA . SER B 1 39 ? -19.891 32.438 4.625 1 82.81 39 SER B CA 1
ATOM 1763 C C . SER B 1 39 ? -18.688 32.719 3.732 1 82.81 39 SER B C 1
ATOM 1765 O O . SER B 1 39 ? -18.438 31.984 2.766 1 82.81 39 SER B O 1
ATOM 1767 N N . GLU B 1 40 ? -18.078 33.781 4.027 1 83.06 40 GLU B N 1
ATOM 1768 C CA . GLU B 1 40 ? -16.891 34.125 3.256 1 83.06 40 GLU B CA 1
ATOM 1769 C C . GLU B 1 40 ? -15.656 33.406 3.818 1 83.06 40 GLU B C 1
ATOM 1771 O O . GLU B 1 40 ? -14.664 33.219 3.107 1 83.06 40 GLU B O 1
ATOM 1776 N N . SER B 1 41 ? -15.695 33.156 5.086 1 79.12 41 SER B N 1
ATOM 1777 C CA . SER B 1 41 ? -14.617 32.438 5.754 1 79.12 41 SER B CA 1
ATOM 1778 C C . SER B 1 41 ? -15.156 31.375 6.711 1 79.12 41 SER B C 1
ATOM 1780 O O . SER B 1 41 ? -16.188 31.594 7.355 1 79.12 41 SER B O 1
ATOM 1782 N N . GLU B 1 42 ? -14.586 30.281 6.699 1 76.88 42 GLU B N 1
ATOM 1783 C CA . GLU B 1 42 ? -14.961 29.234 7.645 1 76.88 42 GLU B CA 1
ATOM 1784 C C . GLU B 1 42 ? -14.078 29.281 8.891 1 76.88 42 GLU B C 1
ATOM 1786 O O . GLU B 1 42 ? -12.852 29.188 8.789 1 76.88 42 GLU B O 1
ATOM 1791 N N . PRO B 1 43 ? -14.758 29.438 9.977 1 78.12 43 PRO B N 1
ATOM 1792 C CA . PRO B 1 43 ? -13.969 29.484 11.211 1 78.12 43 PRO B CA 1
ATOM 1793 C C . PRO B 1 43 ? -13.359 28.141 11.578 1 78.12 43 PRO B C 1
ATOM 1795 O O . PRO B 1 43 ? -13.984 27.094 11.352 1 78.12 43 PRO B O 1
ATOM 1798 N N . ARG B 1 44 ? -12.008 28.203 11.836 1 74.31 44 ARG B N 1
ATOM 1799 C CA . ARG B 1 44 ? -11.336 26.969 12.242 1 74.31 44 ARG B CA 1
ATOM 1800 C C . ARG B 1 44 ? -10.609 27.156 13.578 1 74.31 44 ARG B C 1
ATOM 1802 O O . ARG B 1 44 ? -10.312 28.281 13.977 1 74.31 44 ARG B O 1
ATOM 1809 N N . GLY B 1 45 ? -10.492 25.984 14.25 1 74.06 45 GLY B N 1
ATOM 1810 C CA . GLY B 1 45 ? -9.617 25.906 15.406 1 74.06 45 GLY B CA 1
ATOM 1811 C C . GLY B 1 45 ? -10.016 26.844 16.531 1 74.06 45 GLY B C 1
ATOM 1812 O O . GLY B 1 45 ? -11.086 26.688 17.125 1 74.06 45 GLY B O 1
ATOM 1813 N N . LYS B 1 46 ? -9.117 27.688 16.781 1 78.94 46 LYS B N 1
ATOM 1814 C CA . LYS B 1 46 ? -9.227 28.578 17.938 1 78.94 46 LYS B CA 1
ATOM 1815 C C . LYS B 1 46 ? -10.375 29.562 17.75 1 78.94 46 LYS B C 1
ATOM 1817 O O . LYS B 1 46 ? -11.109 29.844 18.703 1 78.94 46 LYS B O 1
ATOM 1822 N N . THR B 1 47 ? -10.562 30.125 16.609 1 85.25 47 THR B N 1
ATOM 1823 C CA . THR B 1 47 ? -11.609 31.109 16.328 1 85.25 47 THR B CA 1
ATOM 1824 C C . THR B 1 47 ? -12.992 30.5 16.562 1 85.25 47 THR B C 1
ATOM 1826 O O . THR B 1 47 ? -13.859 31.125 17.172 1 85.25 47 THR B O 1
ATOM 1829 N N . LEU B 1 48 ? -13.117 29.281 16.141 1 83 48 LEU B N 1
ATOM 1830 C CA . LEU B 1 48 ? -14.391 28.594 16.312 1 83 48 LEU B CA 1
ATOM 1831 C C . LEU B 1 48 ? -14.672 28.328 17.781 1 83 48 LEU B C 1
ATOM 1833 O O . LEU B 1 48 ? -15.805 28.484 18.234 1 83 48 LEU B O 1
ATOM 1837 N N . ASN B 1 49 ? -13.688 27.969 18.438 1 83.12 49 ASN B N 1
ATOM 1838 C CA . ASN B 1 49 ? -13.836 27.688 19.875 1 83.12 49 ASN B CA 1
ATOM 1839 C C . ASN B 1 49 ? -14.234 28.953 20.641 1 83.12 49 ASN B C 1
ATOM 1841 O O . ASN B 1 49 ? -15.086 28.891 21.531 1 83.12 49 ASN B O 1
ATOM 1845 N N . LEU B 1 50 ? -13.625 30.031 20.328 1 88.44 50 LEU B N 1
ATOM 1846 C CA . LEU B 1 50 ? -13.914 31.297 21 1 88.44 50 LEU B CA 1
ATOM 1847 C C . LEU B 1 50 ? -15.359 31.719 20.75 1 88.44 50 LEU B C 1
ATOM 1849 O O . LEU B 1 50 ? -16.047 32.188 21.672 1 88.44 50 LEU B O 1
ATOM 1853 N N . ILE B 1 51 ? -15.781 31.516 19.531 1 88.56 51 ILE B N 1
ATOM 1854 C CA . ILE B 1 51 ? -17.156 31.859 19.172 1 88.56 51 ILE B CA 1
ATOM 1855 C C . ILE B 1 51 ? -18.125 30.953 19.906 1 88.56 51 ILE B C 1
ATOM 1857 O O . ILE B 1 51 ? -19.125 31.422 20.453 1 88.56 51 ILE B O 1
ATOM 1861 N N . CYS B 1 52 ? -17.781 29.75 19.953 1 86.31 52 CYS B N 1
ATOM 1862 C CA . CYS B 1 52 ? -18.641 28.766 20.625 1 86.31 52 CYS B CA 1
ATOM 1863 C C . CYS B 1 52 ? -18.719 29.047 22.109 1 86.31 52 CYS B C 1
ATOM 1865 O O . CYS B 1 52 ? -19.781 28.875 22.719 1 86.31 52 CYS B O 1
ATOM 1867 N N . ASP B 1 53 ? -17.672 29.406 22.641 1 86.38 53 ASP B N 1
ATOM 1868 C CA . ASP B 1 53 ? -17.641 29.719 24.062 1 86.38 53 ASP B CA 1
ATOM 1869 C C . ASP B 1 53 ? -18.578 30.875 24.391 1 86.38 53 ASP B C 1
ATOM 1871 O O . ASP B 1 53 ? -19.328 30.812 25.375 1 86.38 53 ASP B O 1
ATOM 1875 N N . VAL B 1 54 ? -18.531 31.938 23.578 1 89.25 54 VAL B N 1
ATOM 1876 C CA . VAL B 1 54 ? -19.344 33.125 23.828 1 89.25 54 VAL B CA 1
ATOM 1877 C C . VAL B 1 54 ? -20.828 32.781 23.609 1 89.25 54 VAL B C 1
ATOM 1879 O O . VAL B 1 54 ? -21.688 33.219 24.375 1 89.25 54 VAL B O 1
ATOM 1882 N N . LEU B 1 55 ? -21.031 32 22.594 1 88 55 LEU B N 1
ATOM 1883 C CA . LEU B 1 55 ? -22.406 31.641 22.25 1 88 55 LEU B CA 1
ATOM 1884 C C . LEU B 1 55 ? -22.875 30.453 23.094 1 88 55 LEU B C 1
ATOM 1886 O O . LEU B 1 55 ? -24.062 30.094 23.047 1 88 55 LEU B O 1
ATOM 1890 N N . GLN B 1 56 ? -22.031 29.906 23.828 1 85.38 56 GLN B N 1
ATOM 1891 C CA . GLN B 1 56 ? -22.328 28.766 24.703 1 85.38 56 GLN B CA 1
ATOM 1892 C C . GLN B 1 56 ? -22.875 27.594 23.906 1 85.38 56 GLN B C 1
ATOM 1894 O O . GLN B 1 56 ? -23.891 27 24.297 1 85.38 56 GLN B O 1
ATOM 1899 N N . ILE B 1 57 ? -22.359 27.406 22.812 1 76.88 57 ILE B N 1
ATOM 1900 C CA . ILE B 1 57 ? -22.734 26.25 22.016 1 76.88 57 ILE B CA 1
ATOM 1901 C C . ILE B 1 57 ? -21.578 25.266 21.953 1 76.88 57 ILE B C 1
ATOM 1903 O O . ILE B 1 57 ? -20.406 25.656 22.031 1 76.88 57 ILE B O 1
ATOM 1907 N N . ASP B 1 58 ? -21.875 24.016 21.938 1 73.69 58 ASP B N 1
ATOM 1908 C CA . ASP B 1 58 ? -20.875 22.953 21.844 1 73.69 58 ASP B CA 1
ATOM 1909 C C . ASP B 1 58 ? -20.391 22.797 20.406 1 73.69 58 ASP B C 1
ATOM 1911 O O . ASP B 1 58 ? -21.188 22.641 19.469 1 73.69 58 ASP B O 1
ATOM 1915 N N . ILE B 1 59 ? -19.109 22.984 20.234 1 71.38 59 ILE B N 1
ATOM 1916 C CA . ILE B 1 59 ? -18.453 22.906 18.938 1 71.38 59 ILE B CA 1
ATOM 1917 C C . ILE B 1 59 ? -18.844 21.609 18.234 1 71.38 59 ILE B C 1
ATOM 1919 O O . ILE B 1 59 ? -18.969 21.562 17.016 1 71.38 59 ILE B O 1
ATOM 1923 N N . THR B 1 60 ? -19.047 20.609 18.984 1 68.81 60 THR B N 1
ATOM 1924 C CA . THR B 1 60 ? -19.422 19.297 18.453 1 68.81 60 THR B CA 1
ATOM 1925 C C . THR B 1 60 ? -20.812 19.359 17.812 1 68.81 60 THR B C 1
ATOM 1927 O O . THR B 1 60 ? -21.062 18.672 16.812 1 68.81 60 THR B O 1
ATOM 1930 N N . GLU B 1 61 ? -21.594 20.141 18.391 1 63.31 61 GLU B N 1
ATOM 1931 C CA . GLU B 1 61 ? -22.953 20.297 17.875 1 63.31 61 GLU B CA 1
ATOM 1932 C C . GLU B 1 61 ? -22.953 21.047 16.547 1 63.31 61 GLU B C 1
ATOM 1934 O O . GLU B 1 61 ? -23.766 20.75 15.672 1 63.31 61 GLU B O 1
ATOM 1939 N N . LEU B 1 62 ? -22.062 21.969 16.516 1 61.75 62 LEU B N 1
ATOM 1940 C CA . LEU B 1 62 ? -21.969 22.75 15.281 1 61.75 62 LEU B CA 1
ATOM 1941 C C . LEU B 1 62 ? -21.359 21.922 14.156 1 61.75 62 LEU B C 1
ATOM 1943 O O . LEU B 1 62 ? -21.828 21.969 13.023 1 61.75 62 LEU B O 1
ATOM 1947 N N . ILE B 1 63 ? -20.375 21.25 14.547 1 58.81 63 ILE B N 1
ATOM 1948 C CA . ILE B 1 63 ? -19.688 20.406 13.57 1 58.81 63 ILE B CA 1
ATOM 1949 C C . ILE B 1 63 ? -20.547 19.188 13.234 1 58.81 63 ILE B C 1
ATOM 1951 O O . ILE B 1 63 ? -20.609 18.781 12.07 1 58.81 63 ILE B O 1
ATOM 1955 N N . SER B 1 64 ? -21.125 18.672 14.273 1 55.22 64 SER B N 1
ATOM 1956 C CA . SER B 1 64 ? -21.984 17.516 14.086 1 55.22 64 SER B CA 1
ATOM 1957 C C . SER B 1 64 ? -23.203 17.859 13.234 1 55.22 64 SER B C 1
ATOM 1959 O O . SER B 1 64 ? -23.672 17.047 12.438 1 55.22 64 SER B O 1
ATOM 1961 N N . ALA B 1 65 ? -23.766 19 13.57 1 50.12 65 ALA B N 1
ATOM 1962 C CA . ALA B 1 65 ? -24.938 19.406 12.789 1 50.12 65 ALA B CA 1
ATOM 1963 C C . ALA B 1 65 ? -24.578 19.547 11.312 1 50.12 65 ALA B C 1
ATOM 1965 O O . ALA B 1 65 ? -25.391 19.234 10.438 1 50.12 65 ALA B O 1
ATOM 1966 N N . GLU B 1 66 ? -23.547 20.094 11.086 1 48.5 66 GLU B N 1
ATOM 1967 C CA . GLU B 1 66 ? -23.094 20.188 9.703 1 48.5 66 GLU B CA 1
ATOM 1968 C C . GLU B 1 66 ? -22.844 18.812 9.109 1 48.5 66 GLU B C 1
ATOM 1970 O O . GLU B 1 66 ? -23.141 18.562 7.941 1 48.5 66 GLU B O 1
ATOM 1975 N N . GLU B 1 67 ? -22.141 18 9.859 1 49.25 67 GLU B N 1
ATOM 1976 C CA . GLU B 1 67 ? -21.922 16.625 9.406 1 49.25 67 GLU B CA 1
ATOM 1977 C C . GLU B 1 67 ? -23.219 15.844 9.328 1 49.25 67 GLU B C 1
ATOM 1979 O O . GLU B 1 67 ? -23.391 14.977 8.469 1 49.25 67 GLU B O 1
ATOM 1984 N N . SER B 1 68 ? -24.016 16.109 10.328 1 48.38 68 SER B N 1
ATOM 1985 C CA . SER B 1 68 ? -25.312 15.422 10.336 1 48.38 68 SER B CA 1
ATOM 1986 C C . SER B 1 68 ? -26.109 15.727 9.062 1 48.38 68 SER B C 1
ATOM 1988 O O . SER B 1 68 ? -26.828 14.867 8.562 1 48.38 68 SER B O 1
ATOM 1990 N N . ARG B 1 69 ? -26.281 17.062 8.859 1 46.06 69 ARG B N 1
ATOM 1991 C CA . ARG B 1 69 ? -27.188 17.312 7.738 1 46.06 69 ARG B CA 1
ATOM 1992 C C . ARG B 1 69 ? -26.656 16.672 6.461 1 46.06 69 ARG B C 1
ATOM 1994 O O . ARG B 1 69 ? -27.438 16.25 5.609 1 46.06 69 ARG B O 1
ATOM 2001 N N . THR B 1 70 ? -25.391 16.875 6.23 1 50.28 70 THR B N 1
ATOM 2002 C CA . THR B 1 70 ? -25.016 16.422 4.898 1 50.28 70 THR B CA 1
ATOM 2003 C C . THR B 1 70 ? -24.938 14.898 4.855 1 50.28 70 THR B C 1
ATOM 2005 O O . THR B 1 70 ? -24.656 14.312 3.807 1 50.28 70 THR B O 1
ATOM 2008 N N . ASN B 1 71 ? -24.781 14.32 6.055 1 57.91 71 ASN B N 1
ATOM 2009 C CA . ASN B 1 71 ? -24.859 12.867 5.898 1 57.91 71 ASN B CA 1
ATOM 2010 C C . ASN B 1 71 ? -26.281 12.422 5.555 1 57.91 71 ASN B C 1
ATOM 2012 O O . ASN B 1 71 ? -27.047 12.047 6.441 1 57.91 71 ASN B O 1
ATOM 2016 N N . ASN B 1 72 ? -26.734 12.984 4.496 1 67.94 72 ASN B N 1
ATOM 2017 C CA . ASN B 1 72 ? -28 12.539 3.943 1 67.94 72 ASN B CA 1
ATOM 2018 C C . ASN B 1 72 ? -28.094 11.016 3.869 1 67.94 72 ASN B C 1
ATOM 2020 O O . ASN B 1 72 ? -27.062 10.336 3.801 1 67.94 72 ASN B O 1
ATOM 2024 N N . ILE B 1 73 ? -29.234 10.523 4.309 1 77.75 73 ILE B N 1
ATOM 2025 C CA . ILE B 1 73 ? -29.562 9.102 4.246 1 77.75 73 ILE B CA 1
ATOM 2026 C C . ILE B 1 73 ? -29 8.5 2.955 1 77.75 73 ILE B C 1
ATOM 2028 O O . ILE B 1 73 ? -28.5 7.375 2.951 1 77.75 73 ILE B O 1
ATOM 2032 N N . GLY B 1 74 ? -29 9.305 2.043 1 79.81 74 GLY B N 1
ATOM 2033 C CA . GLY B 1 74 ? -28.484 8.859 0.76 1 79.81 74 GLY B CA 1
ATOM 2034 C C . GLY B 1 74 ? -27 8.562 0.789 1 79.81 74 GLY B C 1
ATOM 2035 O O . GLY B 1 74 ? -26.562 7.52 0.293 1 79.81 74 GLY B O 1
ATOM 2036 N N . THR B 1 75 ? -26.281 9.5 1.435 1 80.81 75 THR B N 1
ATOM 2037 C CA . THR B 1 75 ? -24.844 9.305 1.503 1 80.81 75 THR B CA 1
ATOM 2038 C C . THR B 1 75 ? -24.5 8.086 2.355 1 80.81 75 THR B C 1
ATOM 2040 O O . THR B 1 75 ? -23.594 7.328 2.021 1 80.81 75 THR B O 1
ATOM 2043 N N . LYS B 1 76 ? -25.219 7.969 3.369 1 84.5 76 LYS B N 1
ATOM 2044 C CA . LYS B 1 76 ? -25 6.812 4.234 1 84.5 76 LYS B CA 1
ATOM 2045 C C . LYS B 1 76 ? -25.281 5.512 3.492 1 84.5 76 LYS B C 1
ATOM 2047 O O . LYS B 1 76 ? -24.547 4.539 3.631 1 84.5 76 LYS B O 1
ATOM 2052 N N . ILE B 1 77 ? -26.328 5.488 2.709 1 85.62 77 ILE B N 1
ATOM 2053 C CA . ILE B 1 77 ? 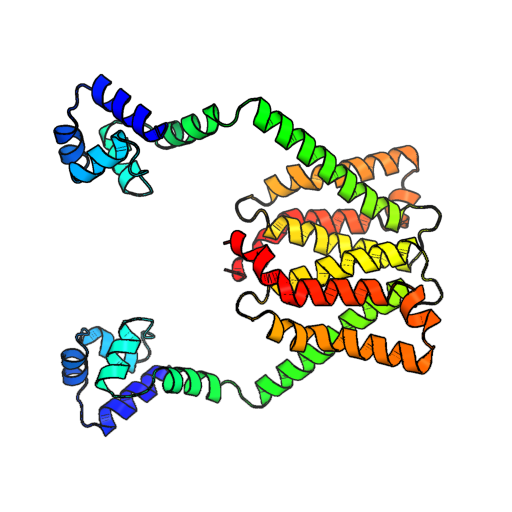-26.703 4.309 1.94 1 85.62 77 ILE B CA 1
ATOM 2054 C C . ILE B 1 77 ? -25.641 4.008 0.892 1 85.62 77 ILE B C 1
ATOM 2056 O O . ILE B 1 77 ? -25.203 2.863 0.75 1 85.62 77 ILE B O 1
ATOM 2060 N N . ILE B 1 78 ? -25.219 5.016 0.275 1 88 78 ILE B N 1
ATOM 2061 C CA . ILE B 1 78 ? -24.219 4.844 -0.78 1 88 78 ILE B CA 1
ATOM 2062 C C . ILE B 1 78 ? -22.922 4.344 -0.177 1 88 78 ILE B C 1
ATOM 2064 O O . ILE B 1 78 ? -22.266 3.451 -0.73 1 88 78 ILE B O 1
ATOM 2068 N N . ASN B 1 79 ? -22.516 4.832 0.94 1 86.88 79 ASN B N 1
ATOM 2069 C CA . ASN B 1 79 ? -21.312 4.387 1.618 1 86.88 79 ASN B CA 1
ATOM 2070 C C . ASN B 1 79 ? -21.422 2.932 2.066 1 86.88 79 ASN B C 1
ATOM 2072 O O . ASN B 1 79 ? -20.438 2.182 2.006 1 86.88 79 ASN B O 1
ATOM 2076 N N . GLY B 1 80 ? -22.625 2.631 2.451 1 89.75 80 GLY B N 1
ATOM 2077 C CA . GLY B 1 80 ? -22.859 1.25 2.838 1 89.75 80 GLY B CA 1
ATOM 2078 C C . GLY B 1 80 ? -22.703 0.272 1.69 1 89.75 80 GLY B C 1
ATOM 2079 O O . GLY B 1 80 ? -22.062 -0.774 1.845 1 89.75 80 GLY B O 1
ATOM 2080 N N . PHE B 1 81 ? -23.234 0.654 0.599 1 90.81 81 PHE B N 1
ATOM 2081 C CA . PHE B 1 81 ? -23.125 -0.2 -0.578 1 90.81 81 PHE B CA 1
ATOM 2082 C C . PHE B 1 81 ? -21.688 -0.294 -1.059 1 90.81 81 PHE B C 1
ATOM 2084 O O . PHE B 1 81 ? -21.234 -1.356 -1.497 1 90.81 81 PHE B O 1
ATOM 2091 N N . PHE B 1 82 ? -21.062 0.802 -1.033 1 92.25 82 PHE B N 1
ATOM 2092 C CA . PHE B 1 82 ? -19.656 0.804 -1.431 1 92.25 82 PHE B CA 1
ATOM 2093 C C . PHE B 1 82 ? -18.844 -0.13 -0.545 1 92.25 82 PHE B C 1
ATOM 2095 O O . PHE B 1 82 ? -18.031 -0.909 -1.041 1 92.25 82 PHE B O 1
ATOM 2102 N N . LEU B 1 83 ? -19.078 -0.057 0.716 1 93.62 83 LEU B N 1
ATOM 2103 C CA . LEU B 1 83 ? -18.359 -0.894 1.665 1 93.62 83 LEU B CA 1
ATOM 2104 C C . LEU B 1 83 ? -18.656 -2.371 1.429 1 93.62 83 LEU B C 1
ATOM 2106 O O . LEU B 1 83 ? -17.766 -3.211 1.504 1 93.62 83 LEU B O 1
ATOM 2110 N N . LEU B 1 84 ? -19.859 -2.609 1.155 1 93.94 84 LEU B N 1
ATOM 2111 C CA . LEU B 1 84 ? -20.25 -3.982 0.858 1 93.94 84 LEU B CA 1
ATOM 2112 C C . LEU B 1 84 ? -19.531 -4.496 -0.384 1 93.94 84 LEU B C 1
ATOM 2114 O O . LEU B 1 84 ? -18.984 -5.602 -0.374 1 93.94 84 LEU B O 1
ATOM 2118 N N . ALA B 1 85 ? -19.578 -3.684 -1.371 1 94.94 85 ALA B N 1
ATOM 2119 C CA . ALA B 1 85 ? -18.938 -4.059 -2.625 1 94.94 85 ALA B CA 1
ATOM 2120 C C . ALA B 1 85 ? -17.438 -4.273 -2.428 1 94.94 85 ALA B C 1
ATOM 2122 O O . ALA B 1 85 ? -16.875 -5.238 -2.943 1 94.94 85 ALA B O 1
ATOM 2123 N N . LEU B 1 86 ? -16.797 -3.42 -1.714 1 96.12 86 LEU B N 1
ATOM 2124 C CA . LEU B 1 86 ? -15.367 -3.525 -1.451 1 96.12 86 LEU B CA 1
ATOM 2125 C C . LEU B 1 86 ? -15.047 -4.812 -0.696 1 96.12 86 LEU B C 1
ATOM 2127 O O . LEU B 1 86 ? -14.094 -5.516 -1.035 1 96.12 86 LEU B O 1
ATOM 2131 N N . ASN B 1 87 ? -15.805 -5.102 0.27 1 95.62 87 ASN B N 1
ATOM 2132 C CA . ASN B 1 87 ? -15.594 -6.332 1.025 1 95.62 87 ASN B CA 1
ATOM 2133 C C . ASN B 1 87 ? -15.781 -7.566 0.149 1 95.62 87 ASN B C 1
ATOM 2135 O O . ASN B 1 87 ? -15.047 -8.547 0.285 1 95.62 87 ASN B O 1
ATOM 2139 N N . MET B 1 88 ? -16.703 -7.508 -0.756 1 95.81 88 MET B N 1
ATOM 2140 C CA . MET B 1 88 ? -16.922 -8.625 -1.672 1 95.81 88 MET B CA 1
ATOM 2141 C C . MET B 1 88 ? -15.703 -8.828 -2.576 1 95.81 88 MET B C 1
ATOM 2143 O O . MET B 1 88 ? -15.297 -9.961 -2.828 1 95.81 88 MET B O 1
ATOM 2147 N N . VAL B 1 89 ? -15.203 -7.734 -3.033 1 96.75 89 VAL B N 1
ATOM 2148 C CA . VAL B 1 89 ? -14.031 -7.797 -3.904 1 96.75 89 VAL B CA 1
ATOM 2149 C C . VAL B 1 89 ? -12.844 -8.367 -3.133 1 96.75 89 VAL B C 1
ATOM 2151 O O . VAL B 1 89 ? -12.141 -9.25 -3.629 1 96.75 89 VAL B O 1
ATOM 2154 N N . LEU B 1 90 ? -12.602 -7.934 -1.937 1 97.25 90 LEU B N 1
ATOM 2155 C CA . LEU B 1 90 ? -11.492 -8.398 -1.112 1 97.25 90 LEU B CA 1
ATOM 2156 C C . LEU B 1 90 ? -11.602 -9.898 -0.847 1 97.25 90 LEU B C 1
ATOM 2158 O O . LEU B 1 90 ? -10.633 -10.641 -1.025 1 97.25 90 LEU B O 1
ATOM 2162 N N . MET B 1 91 ? -12.773 -10.32 -0.513 1 95.69 91 MET B N 1
ATOM 2163 C CA . MET B 1 91 ? -12.992 -11.734 -0.253 1 95.69 91 MET B CA 1
ATOM 2164 C C . MET B 1 91 ? -12.844 -12.555 -1.533 1 95.69 91 MET B C 1
ATOM 2166 O O . MET B 1 91 ? -12.289 -13.656 -1.51 1 95.69 91 MET B O 1
ATOM 2170 N N . GLY B 1 92 ? -13.336 -11.984 -2.559 1 96.62 92 GLY B N 1
ATOM 2171 C CA . GLY B 1 92 ? -13.234 -12.664 -3.84 1 96.62 92 GLY B CA 1
ATOM 2172 C C . GLY B 1 92 ? -11.805 -12.883 -4.285 1 96.62 92 GLY B C 1
ATOM 2173 O O . GLY B 1 92 ? -11.469 -13.953 -4.805 1 96.62 92 GLY B O 1
ATOM 2174 N N . ILE B 1 93 ? -10.992 -11.898 -4.102 1 98 93 ILE B N 1
ATOM 2175 C CA . ILE B 1 93 ? -9.586 -12 -4.469 1 98 93 ILE B CA 1
ATOM 2176 C C . ILE B 1 93 ? -8.922 -13.109 -3.668 1 98 93 ILE B C 1
ATOM 2178 O O . ILE B 1 93 ? -8.281 -14 -4.238 1 98 93 ILE B O 1
ATOM 2182 N N . ILE B 1 94 ? -9.117 -13.078 -2.373 1 97.56 94 ILE B N 1
ATOM 2183 C CA . ILE B 1 94 ? -8.477 -14.055 -1.498 1 97.56 94 ILE B CA 1
ATOM 2184 C C . ILE B 1 94 ? -9.016 -15.453 -1.799 1 97.56 94 ILE B C 1
ATOM 2186 O O . ILE B 1 94 ? -8.258 -16.422 -1.863 1 97.56 94 ILE B O 1
ATOM 2190 N N . GLY B 1 95 ? -10.297 -15.562 -2.002 1 96.94 95 GLY B N 1
ATOM 2191 C CA . GLY B 1 95 ? -10.891 -16.844 -2.357 1 96.94 95 GLY B CA 1
ATOM 2192 C C . GLY B 1 95 ? -10.367 -17.406 -3.666 1 96.94 95 GLY B C 1
ATOM 2193 O O . GLY B 1 95 ? -10.086 -18.594 -3.77 1 96.94 95 GLY B O 1
ATOM 2194 N N . TYR B 1 96 ? -10.219 -16.547 -4.648 1 97.81 96 TYR B N 1
ATOM 2195 C CA . TYR B 1 96 ? -9.727 -16.969 -5.957 1 97.81 96 TYR B CA 1
ATOM 2196 C C . TYR B 1 96 ? -8.297 -17.484 -5.859 1 97.81 96 TYR B C 1
ATOM 2198 O O . TYR B 1 96 ? -7.922 -18.422 -6.559 1 97.81 96 TYR B O 1
ATOM 2206 N N . LEU B 1 97 ? -7.574 -16.938 -4.988 1 98.25 97 LEU B N 1
ATOM 2207 C CA . LEU B 1 97 ? -6.16 -17.266 -4.898 1 98.25 97 LEU B CA 1
ATOM 2208 C C . LEU B 1 97 ? -5.941 -18.469 -3.984 1 98.25 97 LEU B C 1
ATOM 2210 O O . LEU B 1 97 ? -4.922 -19.156 -4.086 1 98.25 97 LEU B O 1
ATOM 2214 N N . THR B 1 98 ? -6.906 -18.781 -3.139 1 97.38 98 THR B N 1
ATOM 2215 C CA . THR B 1 98 ? -6.621 -19.797 -2.125 1 97.38 98 THR B CA 1
ATOM 2216 C C . THR B 1 98 ? -7.594 -20.969 -2.236 1 97.38 98 THR B C 1
ATOM 2218 O O . THR B 1 98 ? -7.258 -22.094 -1.875 1 97.38 98 THR B O 1
ATOM 2221 N N . LEU B 1 99 ? -8.781 -20.734 -2.715 1 95.88 99 LEU B N 1
ATOM 2222 C CA . LEU B 1 99 ? -9.836 -21.734 -2.613 1 95.88 99 LEU B CA 1
ATOM 2223 C C . LEU B 1 99 ? -10.227 -22.266 -3.992 1 95.88 99 LEU B C 1
ATOM 2225 O O . LEU B 1 99 ? -10.805 -23.344 -4.109 1 95.88 99 LEU B O 1
ATOM 2229 N N . ASP B 1 100 ? -10 -21.453 -4.961 1 95.5 100 ASP B N 1
ATOM 2230 C CA . ASP B 1 100 ? -10.344 -21.875 -6.316 1 95.5 100 ASP B CA 1
ATOM 2231 C C . ASP B 1 100 ? -9.797 -23.281 -6.617 1 95.5 100 ASP B C 1
ATOM 2233 O O . ASP B 1 100 ? -8.75 -23.656 -6.09 1 95.5 100 ASP B O 1
ATOM 2237 N N . SER B 1 101 ? -10.453 -24 -7.5 1 95.62 101 SER B N 1
ATOM 2238 C CA . SER B 1 101 ? -10.086 -25.375 -7.816 1 95.62 101 SER B CA 1
ATOM 2239 C C . SER B 1 101 ? -8.695 -25.438 -8.438 1 95.62 101 SER B C 1
ATOM 2241 O O . SER B 1 101 ? -7.992 -26.453 -8.289 1 95.62 101 SER B O 1
ATOM 2243 N N . ASN B 1 102 ? -8.281 -24.422 -9.078 1 96.69 102 ASN B N 1
ATOM 2244 C CA . ASN B 1 102 ? -6.984 -24.406 -9.742 1 96.69 102 ASN B CA 1
ATOM 2245 C C . ASN B 1 102 ? -5.918 -23.719 -8.891 1 96.69 102 ASN B C 1
ATOM 2247 O O . ASN B 1 102 ? -4.773 -23.578 -9.32 1 96.69 102 ASN B O 1
ATOM 2251 N N . ALA B 1 103 ? -6.363 -23.297 -7.684 1 97 103 ALA B N 1
ATOM 2252 C CA . ALA B 1 103 ? -5.387 -22.672 -6.801 1 97 103 ALA B CA 1
ATOM 2253 C C . ALA B 1 103 ? -4.258 -23.625 -6.445 1 97 103 ALA B C 1
ATOM 2255 O O . ALA B 1 103 ? -4.5 -24.812 -6.219 1 97 103 ALA B O 1
ATOM 2256 N N . ASN B 1 104 ? -3.025 -23.141 -6.441 1 97 104 ASN B N 1
ATOM 2257 C CA . ASN B 1 104 ? -1.839 -23.922 -6.105 1 97 104 ASN B CA 1
ATOM 2258 C C . ASN B 1 104 ? -0.918 -23.156 -5.156 1 97 104 ASN B C 1
ATOM 2260 O O . ASN B 1 104 ? -1.318 -22.156 -4.57 1 97 104 ASN B O 1
ATOM 2264 N N . LEU B 1 105 ? 0.205 -23.641 -4.918 1 97.19 105 LEU B N 1
ATOM 2265 C CA . LEU B 1 105 ? 1.104 -23.031 -3.947 1 97.19 105 LEU B CA 1
ATOM 2266 C C . LEU B 1 105 ? 1.498 -21.625 -4.383 1 97.19 105 LEU B C 1
ATOM 2268 O O . LEU B 1 105 ? 1.606 -20.719 -3.555 1 97.19 105 LEU B O 1
ATOM 2272 N N . ASN B 1 106 ? 1.656 -21.422 -5.641 1 98.06 106 ASN B N 1
ATOM 2273 C CA . ASN B 1 106 ? 2.01 -20.109 -6.164 1 98.06 106 ASN B CA 1
ATOM 2274 C C . ASN B 1 106 ? 0.917 -19.078 -5.887 1 98.06 106 ASN B C 1
ATOM 2276 O O . ASN B 1 106 ? 1.198 -17.984 -5.398 1 98.06 106 ASN B O 1
ATOM 2280 N N . SER B 1 107 ? -0.267 -19.484 -6.258 1 98.12 107 SER B N 1
ATOM 2281 C CA . SER B 1 107 ? -1.364 -18.547 -6.062 1 98.12 107 SER B CA 1
ATOM 2282 C C . SER B 1 107 ? -1.611 -18.281 -4.578 1 98.12 107 SER B C 1
ATOM 2284 O O . SER B 1 107 ? -1.95 -17.156 -4.188 1 98.12 107 SER B O 1
ATOM 2286 N N . LYS B 1 108 ? -1.452 -19.297 -3.736 1 97.75 108 LYS B N 1
ATOM 2287 C CA . LYS B 1 108 ? -1.617 -19.125 -2.295 1 97.75 108 LYS B CA 1
ATOM 2288 C C . LYS B 1 108 ? -0.56 -18.172 -1.73 1 97.75 108 LYS B C 1
ATOM 2290 O O . LYS B 1 108 ? -0.846 -17.375 -0.832 1 97.75 108 LYS B O 1
ATOM 2295 N N . PHE B 1 109 ? 0.599 -18.297 -2.25 1 98.31 109 PHE B N 1
ATOM 2296 C CA . PHE B 1 109 ? 1.661 -17.375 -1.875 1 98.31 109 PHE B CA 1
ATOM 2297 C C . PHE B 1 109 ? 1.269 -15.938 -2.205 1 98.31 109 PHE B C 1
ATOM 2299 O O . PHE B 1 109 ? 1.439 -15.039 -1.382 1 98.31 109 PHE B O 1
ATOM 2306 N N . GLY B 1 110 ? 0.75 -15.719 -3.404 1 98.19 110 GLY B N 1
ATOM 2307 C CA . GLY B 1 110 ? 0.237 -14.414 -3.771 1 98.19 110 GLY B CA 1
ATOM 2308 C C . GLY B 1 110 ? -0.863 -13.922 -2.85 1 98.19 110 GLY B C 1
ATOM 2309 O O . GLY B 1 110 ? -0.902 -12.742 -2.492 1 98.19 110 GLY B O 1
ATOM 2310 N N . GLY B 1 111 ? -1.729 -14.859 -2.453 1 98.38 111 GLY B N 1
ATOM 2311 C CA . GLY B 1 111 ? -2.795 -14.516 -1.526 1 98.38 111 GLY B CA 1
ATOM 2312 C C . GLY B 1 111 ? -2.287 -14.031 -0.184 1 98.38 111 GLY B C 1
ATOM 2313 O O . GLY B 1 111 ? -2.801 -13.047 0.362 1 98.38 111 GLY B O 1
ATOM 2314 N N . VAL B 1 112 ? -1.329 -14.688 0.318 1 98.06 112 VAL B N 1
ATOM 2315 C CA . VAL B 1 112 ? -0.753 -14.312 1.605 1 98.06 112 VAL B CA 1
ATOM 2316 C C . VAL B 1 112 ? -0.139 -12.922 1.51 1 98.06 112 VAL B C 1
ATOM 2318 O O . VAL B 1 112 ? -0.364 -12.07 2.379 1 98.06 112 VAL B O 1
ATOM 2321 N N . LEU B 1 113 ? 0.587 -12.672 0.489 1 98.5 113 LEU B N 1
ATOM 2322 C CA . LEU B 1 113 ? 1.201 -11.359 0.323 1 98.5 113 LEU B CA 1
ATOM 2323 C C . LEU B 1 113 ? 0.138 -10.281 0.181 1 98.5 113 LEU B C 1
ATOM 2325 O O . LEU B 1 113 ? 0.234 -9.227 0.812 1 98.5 113 LEU B O 1
ATOM 2329 N N . LEU B 1 114 ? -0.847 -10.531 -0.615 1 98.69 114 LEU B N 1
ATOM 2330 C CA . LEU B 1 114 ? -1.897 -9.539 -0.839 1 98.69 114 LEU B CA 1
ATOM 2331 C C . LEU B 1 114 ? -2.689 -9.289 0.44 1 98.69 114 LEU B C 1
ATOM 2333 O O . LEU B 1 114 ? -3.248 -8.203 0.625 1 98.69 114 LEU B O 1
ATOM 2337 N N . SER B 1 115 ? -2.697 -10.281 1.307 1 98.38 115 SER B N 1
ATOM 2338 C CA . SER B 1 115 ? -3.381 -10.117 2.584 1 98.38 115 SER B CA 1
ATOM 2339 C C . SER B 1 115 ? -2.666 -9.094 3.461 1 98.38 115 SER B C 1
ATOM 2341 O O . SER B 1 115 ? -3.24 -8.586 4.426 1 98.38 115 SER B O 1
ATOM 2343 N N . PHE B 1 116 ? -1.469 -8.812 3.16 1 98.12 116 PHE B N 1
ATOM 2344 C CA . PHE B 1 116 ? -0.764 -7.73 3.83 1 98.12 116 PHE B CA 1
ATOM 2345 C C . PHE B 1 116 ? -0.964 -6.414 3.088 1 98.12 116 PHE B C 1
ATOM 2347 O O . PHE B 1 116 ? -1.35 -5.41 3.688 1 98.12 116 PHE B O 1
ATOM 2354 N N . PHE B 1 117 ? -0.804 -6.441 1.848 1 97.81 117 PHE B N 1
ATOM 2355 C CA . PHE B 1 117 ? -0.632 -5.199 1.106 1 97.81 117 PHE B CA 1
ATOM 2356 C C . PHE B 1 117 ? -1.982 -4.57 0.783 1 97.81 117 PHE B C 1
ATOM 2358 O O . PHE B 1 117 ? -2.094 -3.348 0.674 1 97.81 117 PHE B O 1
ATOM 2365 N N . LEU B 1 118 ? -3.023 -5.375 0.587 1 97.88 118 LEU B N 1
ATOM 2366 C CA . LEU B 1 118 ? -4.352 -4.812 0.362 1 97.88 118 LEU B CA 1
ATOM 2367 C C . LEU B 1 118 ? -4.832 -4.043 1.588 1 97.88 118 LEU B C 1
ATOM 2369 O O . LEU B 1 118 ? -5.16 -2.859 1.494 1 97.88 118 LEU B O 1
ATOM 2373 N N . PRO B 1 119 ? -4.789 -4.645 2.766 1 97.25 119 PRO B N 1
ATOM 2374 C CA . PRO B 1 119 ? -5.168 -3.879 3.957 1 97.25 119 PRO B CA 1
ATOM 2375 C C . PRO B 1 119 ? -4.223 -2.711 4.23 1 97.25 119 PRO B C 1
ATOM 2377 O O . PRO B 1 119 ? -4.648 -1.68 4.758 1 97.25 119 PRO B O 1
ATOM 2380 N N . TYR B 1 120 ? -2.994 -2.881 3.922 1 96.69 120 TYR B N 1
ATOM 2381 C CA . TYR B 1 120 ? -2.068 -1.765 4.074 1 96.69 120 TYR B CA 1
ATOM 2382 C C . TYR B 1 120 ? -2.543 -0.551 3.285 1 96.69 120 TYR B C 1
ATOM 2384 O O . TYR B 1 120 ? -2.521 0.574 3.791 1 96.69 120 TYR B O 1
ATOM 2392 N N . CYS B 1 121 ? -2.885 -0.749 2.064 1 95.12 121 CYS B N 1
ATOM 2393 C CA . CYS B 1 121 ? -3.42 0.328 1.238 1 95.12 121 CYS B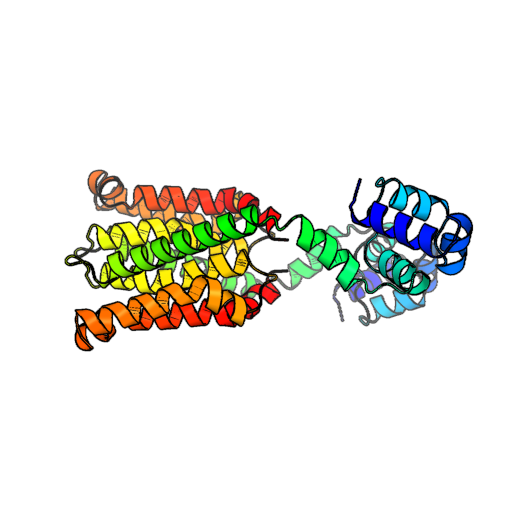 CA 1
ATOM 2394 C C . CYS B 1 121 ? -4.637 0.965 1.896 1 95.12 121 CYS B C 1
ATOM 2396 O O . CYS B 1 121 ? -4.754 2.191 1.94 1 95.12 121 CYS B O 1
ATOM 2398 N N . ILE B 1 122 ? -5.488 0.153 2.434 1 95.31 122 ILE B N 1
ATOM 2399 C CA . ILE B 1 122 ? -6.684 0.644 3.111 1 95.31 122 ILE B CA 1
ATOM 2400 C C . ILE B 1 122 ? -6.285 1.524 4.293 1 95.31 122 ILE B C 1
ATOM 2402 O O . ILE B 1 122 ? -6.844 2.605 4.484 1 95.31 122 ILE B O 1
ATOM 2406 N N . VAL B 1 123 ? -5.297 1.098 5 1 93.94 123 VAL B N 1
ATOM 2407 C CA . VAL B 1 123 ? -4.832 1.825 6.176 1 93.94 123 VAL B CA 1
ATOM 2408 C C . VAL B 1 123 ? -4.309 3.199 5.762 1 93.94 123 VAL B C 1
ATOM 2410 O O . VAL B 1 123 ? -4.621 4.207 6.402 1 93.94 123 VAL B O 1
ATOM 2413 N N . THR B 1 124 ? -3.551 3.246 4.691 1 90.94 124 THR B N 1
ATOM 2414 C CA . THR B 1 124 ? -2.967 4.512 4.258 1 90.94 124 THR B CA 1
ATOM 2415 C C . THR B 1 124 ? -4.051 5.469 3.777 1 90.94 124 THR B C 1
ATOM 2417 O O . THR B 1 124 ? -3.889 6.691 3.852 1 90.94 124 THR B O 1
ATOM 2420 N N . LEU B 1 125 ? -5.152 4.887 3.344 1 89.69 125 LEU B N 1
ATOM 2421 C CA . LEU B 1 125 ? -6.234 5.711 2.82 1 89.69 125 LEU B CA 1
ATOM 2422 C C . LEU B 1 125 ? -7.199 6.113 3.932 1 89.69 125 LEU B C 1
ATOM 2424 O O . LEU B 1 125 ? -8.07 6.965 3.73 1 89.69 125 LEU B O 1
ATOM 2428 N N . THR B 1 126 ? -7.102 5.504 5.047 1 89.81 126 THR B N 1
ATOM 2429 C CA . THR B 1 126 ? -7.996 5.773 6.168 1 89.81 126 THR B CA 1
ATOM 2430 C C . THR B 1 126 ? -7.199 6.125 7.422 1 89.81 126 THR B C 1
ATOM 2432 O O . THR B 1 126 ? -7.441 5.57 8.492 1 89.81 126 THR B O 1
ATOM 2435 N N . LYS B 1 127 ? -6.379 7.047 7.348 1 86.5 127 LYS B N 1
ATOM 2436 C CA . LYS B 1 127 ? -5.453 7.414 8.414 1 86.5 127 LYS B CA 1
ATOM 2437 C C . LYS B 1 127 ? -6.199 7.957 9.633 1 86.5 127 LYS B C 1
ATOM 2439 O O . LYS B 1 127 ? -5.723 7.836 10.766 1 86.5 127 LYS B O 1
ATOM 2444 N N . LYS B 1 128 ? -7.281 8.516 9.453 1 84 128 LYS B N 1
ATOM 2445 C CA . LYS B 1 128 ? -8.047 9.156 10.516 1 84 128 LYS B CA 1
ATOM 2446 C C . LYS B 1 128 ? -8.898 8.141 11.281 1 84 128 LYS B C 1
ATOM 2448 O O . LYS B 1 128 ? -9.422 8.445 12.352 1 84 128 LYS B O 1
ATOM 2453 N N . MET B 1 129 ? -9.047 6.926 10.734 1 88.12 129 MET B N 1
ATOM 2454 C CA . MET B 1 129 ? -9.852 5.879 11.352 1 88.12 129 MET B CA 1
ATOM 2455 C C . MET B 1 129 ? -9.047 5.121 12.406 1 88.12 129 MET B C 1
ATOM 2457 O O . MET B 1 129 ? -7.848 4.902 12.234 1 88.12 129 MET B O 1
ATOM 2461 N N . THR B 1 130 ? -9.672 4.707 13.461 1 91.56 130 THR B N 1
ATOM 2462 C CA . THR B 1 130 ? -9.039 3.846 14.453 1 91.56 130 THR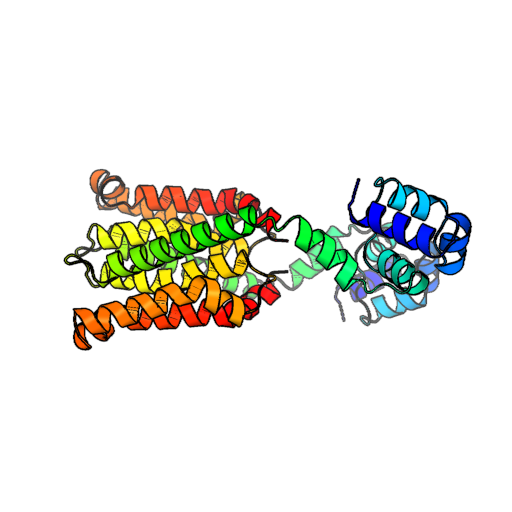 B CA 1
ATOM 2463 C C . THR B 1 130 ? -8.906 2.42 13.93 1 91.56 130 THR B C 1
ATOM 2465 O O . THR B 1 130 ? -9.578 2.045 12.961 1 91.56 130 THR B O 1
ATOM 2468 N N . GLY B 1 131 ? -8.023 1.661 14.516 1 92.31 131 GLY B N 1
ATOM 2469 C CA . GLY B 1 131 ? -7.844 0.267 14.141 1 92.31 131 GLY B CA 1
ATOM 2470 C C . GLY B 1 131 ? -9.117 -0.547 14.258 1 92.31 131 GLY B C 1
ATOM 2471 O O . GLY B 1 131 ? -9.438 -1.35 13.375 1 92.31 131 GLY B O 1
ATOM 2472 N N . MET B 1 132 ? -9.836 -0.314 15.312 1 93.25 132 MET B N 1
ATOM 2473 C CA . MET B 1 132 ? -11.078 -1.054 15.539 1 93.25 132 MET B CA 1
ATOM 2474 C C . MET B 1 132 ? -12.125 -0.7 14.484 1 93.25 132 MET B C 1
ATOM 2476 O O . MET B 1 132 ? -12.82 -1.58 13.977 1 93.25 132 MET B O 1
ATOM 2480 N N . GLU B 1 133 ? -12.211 0.505 14.102 1 93.38 133 GLU B N 1
ATOM 2481 C CA . GLU B 1 133 ? -13.148 0.942 13.07 1 93.38 133 GLU B CA 1
ATOM 2482 C C . GLU B 1 133 ? -12.82 0.312 11.727 1 93.38 133 GLU B C 1
ATOM 2484 O O . GLU B 1 133 ? -13.711 -0.162 11.016 1 93.38 133 GLU B O 1
ATOM 2489 N N . ARG B 1 134 ? -11.594 0.309 11.391 1 94.31 134 ARG B N 1
ATOM 2490 C CA . ARG B 1 134 ? -11.148 -0.303 10.141 1 94.31 134 ARG B CA 1
ATOM 2491 C C . ARG B 1 134 ? -11.492 -1.79 10.117 1 94.31 134 ARG B C 1
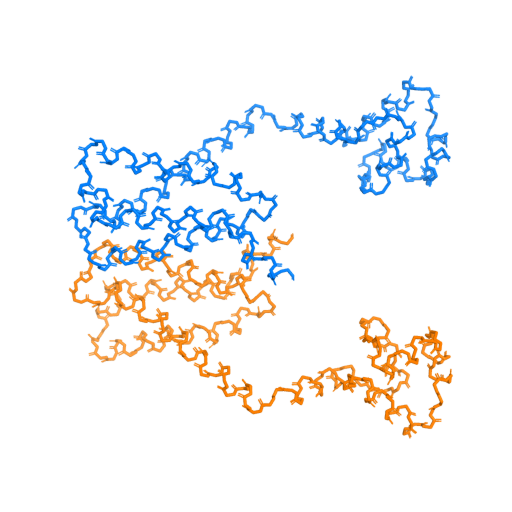ATOM 2493 O O . ARG B 1 134 ? -11.961 -2.303 9.094 1 94.31 134 ARG B O 1
ATOM 2500 N N . MET B 1 135 ? -11.18 -2.396 11.25 1 94.44 135 MET B N 1
ATOM 2501 C CA . MET B 1 135 ? -11.445 -3.83 11.328 1 94.44 135 MET B CA 1
ATOM 2502 C C . MET B 1 135 ? -12.93 -4.125 11.148 1 94.44 135 MET B C 1
ATOM 2504 O O . MET B 1 135 ? -13.297 -5.074 10.453 1 94.44 135 MET B O 1
ATOM 2508 N N . LEU B 1 136 ? -13.734 -3.316 11.672 1 93.69 136 LEU B N 1
ATOM 2509 C CA . LEU B 1 136 ? -15.172 -3.529 11.594 1 93.69 136 LEU B CA 1
ATOM 2510 C C . LEU B 1 136 ? -15.703 -3.221 10.195 1 93.69 136 LEU B C 1
ATOM 2512 O O . LEU B 1 136 ? -16.594 -3.91 9.703 1 93.69 136 LEU B O 1
ATOM 2516 N N . LYS B 1 137 ? -15.156 -2.27 9.57 1 94.31 137 LYS B N 1
ATOM 2517 C CA . LYS B 1 137 ? -15.648 -1.84 8.266 1 94.31 137 LYS B CA 1
ATOM 2518 C C . LYS B 1 137 ? -15.078 -2.713 7.148 1 94.31 137 LYS B C 1
ATOM 2520 O O . LYS B 1 137 ? -15.797 -3.066 6.211 1 94.31 137 LYS B O 1
ATOM 2525 N N . PHE B 1 138 ? -13.812 -3.061 7.301 1 95.69 138 PHE B N 1
ATOM 2526 C CA . PHE B 1 138 ? -13.148 -3.727 6.184 1 95.69 138 PHE B CA 1
ATOM 2527 C C . PHE B 1 138 ? -12.742 -5.145 6.566 1 95.69 138 PHE B C 1
ATOM 2529 O O . PHE B 1 138 ? -12.398 -5.953 5.699 1 95.69 138 PHE B O 1
ATOM 2536 N N . GLY B 1 139 ? -12.773 -5.465 7.832 1 95.06 139 GLY B N 1
ATOM 2537 C CA . GLY B 1 139 ? -12.375 -6.777 8.32 1 95.06 139 GLY B CA 1
ATOM 2538 C C . GLY B 1 139 ? -13.547 -7.738 8.461 1 95.06 139 GLY B C 1
ATOM 2539 O O . GLY B 1 139 ? -13.359 -8.953 8.43 1 95.06 139 GLY B O 1
ATOM 2540 N N . PHE B 1 140 ? -14.641 -7.215 8.531 1 92.5 140 PHE B N 1
ATOM 2541 C CA . PHE B 1 140 ? -15.836 -8.023 8.75 1 92.5 140 PHE B CA 1
ATOM 2542 C C . PHE B 1 140 ? -16.062 -8.984 7.594 1 92.5 140 PHE B C 1
ATOM 2544 O O . PHE B 1 140 ? -16.469 -10.133 7.805 1 92.5 140 PHE B O 1
ATOM 2551 N N . GLY B 1 141 ? -15.805 -8.586 6.488 1 93.5 141 GLY B N 1
ATOM 2552 C CA . GLY B 1 141 ? -15.938 -9.445 5.324 1 93.5 141 GLY B CA 1
ATOM 2553 C C . GLY B 1 141 ? -15.055 -10.672 5.383 1 93.5 141 GLY B C 1
ATOM 2554 O O . GLY B 1 141 ? -15.492 -11.781 5.062 1 93.5 141 GLY B O 1
ATOM 2555 N N . TYR B 1 142 ? -13.844 -10.508 5.812 1 95.06 142 TYR B N 1
ATOM 2556 C CA . TYR B 1 142 ? -12.914 -11.625 5.945 1 95.06 142 TYR B CA 1
ATOM 2557 C C . TYR B 1 142 ? -13.43 -12.656 6.941 1 95.06 142 TYR B C 1
ATOM 2559 O O . TYR B 1 142 ? -13.383 -13.859 6.68 1 95.06 142 TYR B O 1
ATOM 2567 N N . ILE B 1 143 ? -13.914 -12.156 8.047 1 95.06 143 ILE B N 1
ATOM 2568 C CA . ILE B 1 143 ? -14.375 -13.031 9.117 1 95.06 143 ILE B CA 1
ATOM 2569 C C . ILE B 1 143 ? -15.602 -13.82 8.648 1 95.06 143 ILE B C 1
ATOM 2571 O O . ILE B 1 143 ? -15.641 -15.047 8.781 1 95.06 143 ILE B O 1
ATOM 2575 N N . THR B 1 144 ? -16.531 -13.172 8.086 1 94.69 144 THR B N 1
ATOM 2576 C CA . THR B 1 144 ? -17.75 -13.812 7.613 1 94.69 144 THR B CA 1
ATOM 2577 C C . THR B 1 144 ? -17.438 -14.836 6.527 1 94.69 144 THR B C 1
ATOM 2579 O O . THR B 1 144 ? -18 -15.93 6.508 1 94.69 144 THR B O 1
ATOM 2582 N N . TYR B 1 145 ? -16.594 -14.438 5.656 1 95.25 145 TYR B N 1
ATOM 2583 C CA . TYR B 1 145 ? -16.188 -15.328 4.578 1 95.25 145 TYR B CA 1
ATOM 2584 C C . TYR B 1 145 ? -15.555 -16.609 5.133 1 95.25 145 TYR B C 1
ATOM 2586 O O . TYR B 1 145 ? -15.883 -17.703 4.688 1 95.25 145 TYR B O 1
ATOM 2594 N N . PHE B 1 146 ? -14.727 -16.484 6.059 1 95.94 146 PHE B N 1
ATOM 2595 C CA . PHE B 1 146 ? -14.062 -17.625 6.672 1 95.94 146 PHE B CA 1
ATOM 2596 C C . PHE B 1 146 ? -15.078 -18.531 7.348 1 95.94 146 PHE B C 1
ATOM 2598 O O . PHE B 1 146 ? -15.031 -19.766 7.18 1 95.94 146 PHE B O 1
ATOM 2605 N N . ILE B 1 147 ? -15.93 -17.969 8.102 1 95.31 147 ILE B N 1
ATOM 2606 C CA . ILE B 1 147 ? -16.953 -18.719 8.797 1 95.31 147 ILE B CA 1
ATOM 2607 C C . ILE B 1 147 ? -17.828 -19.469 7.789 1 95.31 147 ILE B C 1
ATOM 2609 O O . ILE B 1 147 ? -18.141 -20.641 7.977 1 95.31 147 ILE B O 1
ATOM 2613 N N . LEU B 1 148 ? -18.203 -18.781 6.738 1 95 148 LEU B N 1
ATOM 2614 C CA . LEU B 1 148 ? -19.031 -19.391 5.691 1 95 148 LEU B CA 1
ATOM 2615 C C . LEU B 1 148 ? -18.312 -20.609 5.086 1 95 148 LEU B C 1
ATOM 2617 O O . LEU B 1 148 ? -18.938 -21.656 4.887 1 95 148 LEU B O 1
ATOM 2621 N N . ILE B 1 149 ? -17.078 -20.469 4.863 1 94.81 149 ILE B N 1
ATOM 2622 C CA . ILE B 1 149 ? -16.297 -21.547 4.27 1 94.81 149 ILE B CA 1
ATOM 2623 C C . ILE B 1 149 ? -16.188 -22.719 5.258 1 94.81 149 ILE B C 1
ATOM 2625 O O . ILE B 1 149 ? -16.281 -23.875 4.867 1 94.81 149 ILE B O 1
ATOM 2629 N N . MET B 1 150 ? -16.016 -22.375 6.504 1 94.31 150 MET B N 1
ATOM 2630 C CA . MET B 1 150 ? -15.945 -23.391 7.547 1 94.31 150 MET B CA 1
ATOM 2631 C C . MET B 1 150 ? -17.25 -24.188 7.617 1 94.31 150 MET B C 1
ATOM 2633 O O . MET B 1 150 ? -17.219 -25.422 7.742 1 94.31 150 MET B O 1
ATOM 2637 N N . ILE B 1 151 ? -18.297 -23.578 7.445 1 94.75 151 ILE B N 1
ATOM 2638 C CA . ILE B 1 151 ? -19.609 -24.203 7.547 1 94.75 151 ILE B CA 1
ATOM 2639 C C . ILE B 1 151 ? -19.891 -25.016 6.293 1 94.75 151 ILE B C 1
ATOM 2641 O O . ILE B 1 151 ? -20.359 -26.156 6.379 1 94.75 151 ILE B O 1
ATOM 2645 N N . MET B 1 152 ? -19.578 -24.531 5.156 1 94.25 152 MET B N 1
ATOM 2646 C CA . MET B 1 152 ? -19.938 -25.141 3.881 1 94.25 152 MET B CA 1
ATOM 2647 C C . MET B 1 152 ? -18.969 -26.281 3.527 1 94.25 152 MET B C 1
ATOM 2649 O O . MET B 1 152 ? -19.375 -27.281 2.949 1 94.25 152 MET B O 1
ATOM 2653 N N . HIS B 1 153 ? -17.688 -26.125 3.893 1 93.56 153 HIS B N 1
ATOM 2654 C CA . HIS B 1 153 ? -16.688 -27.062 3.381 1 93.56 153 HIS B CA 1
ATOM 2655 C C . HIS B 1 153 ? -15.938 -27.734 4.52 1 93.56 153 HIS B C 1
ATOM 2657 O O . HIS B 1 153 ? -15.125 -28.641 4.285 1 93.56 153 HIS B O 1
ATOM 2663 N N . GLY B 1 154 ? -16.125 -27.25 5.695 1 92.5 154 GLY B N 1
ATOM 2664 C CA . GLY B 1 154 ? -15.547 -27.906 6.855 1 92.5 154 GLY B CA 1
ATOM 2665 C C . GLY B 1 154 ? -14.211 -27.297 7.27 1 92.5 154 GLY B C 1
ATOM 2666 O O . GLY B 1 154 ? -13.656 -26.469 6.555 1 92.5 154 GLY B O 1
ATOM 2667 N N . PHE B 1 155 ? -13.625 -27.75 8.375 1 91.38 155 PHE B N 1
ATOM 2668 C CA . PHE B 1 155 ? -12.453 -27.188 9.031 1 91.38 155 PHE B CA 1
ATOM 2669 C C . PHE B 1 155 ? -11.203 -27.422 8.203 1 91.38 155 PHE B C 1
ATOM 2671 O O . PHE B 1 155 ? -10.375 -26.516 8.047 1 91.38 155 PHE B O 1
ATOM 2678 N N . PRO B 1 156 ? -11.047 -28.562 7.555 1 89.88 156 PRO B N 1
ATOM 2679 C CA . PRO B 1 156 ? -9.82 -28.812 6.801 1 89.88 156 PRO B CA 1
ATOM 2680 C C . PRO B 1 156 ? -9.625 -27.828 5.648 1 89.88 156 PRO B C 1
ATOM 2682 O O . PRO B 1 156 ? -8.5 -27.406 5.375 1 89.88 156 PRO B O 1
ATOM 2685 N N . VAL B 1 157 ? -10.672 -27.469 5.062 1 89.56 157 VAL B N 1
ATOM 2686 C CA . VAL B 1 157 ? -10.594 -26.547 3.938 1 89.56 157 VAL B CA 1
ATOM 2687 C C . VAL B 1 157 ? -10.281 -25.141 4.445 1 89.56 157 VAL B C 1
ATOM 2689 O O . VAL B 1 157 ? -9.414 -24.453 3.896 1 89.56 157 VAL B O 1
ATOM 2692 N N . GLY B 1 158 ? -10.906 -24.75 5.516 1 87.81 158 GLY B N 1
ATOM 2693 C CA . GLY B 1 158 ? -10.688 -23.438 6.078 1 87.81 158 GLY B CA 1
ATOM 2694 C C . GLY B 1 158 ? -9.266 -23.219 6.566 1 87.81 158 GLY B C 1
ATOM 2695 O O . GLY B 1 158 ? -8.695 -22.141 6.367 1 87.81 158 GLY B O 1
ATOM 2696 N N . PHE B 1 159 ? -8.641 -24.172 7.051 1 91.44 159 PHE B N 1
ATOM 2697 C CA . PHE B 1 159 ? -7.332 -24.016 7.676 1 91.44 159 PHE B CA 1
ATOM 2698 C C . PHE B 1 159 ? -6.23 -24.547 6.773 1 91.44 159 PHE B C 1
ATOM 2700 O O . PHE B 1 159 ? -5.062 -24.188 6.922 1 91.44 159 PHE B O 1
ATOM 2707 N N . GLY B 1 160 ? -6.578 -25.391 5.812 1 90.19 160 GLY B N 1
ATOM 2708 C CA . GLY B 1 160 ? -5.57 -26.062 5.008 1 90.19 160 GLY B CA 1
ATOM 2709 C C . GLY B 1 160 ? -5.305 -25.359 3.686 1 90.19 160 GLY B C 1
ATOM 2710 O O . GLY B 1 160 ? -4.328 -25.688 3 1 90.19 160 GLY B O 1
ATOM 2711 N N . THR B 1 161 ? -6.082 -24.391 3.217 1 92.38 161 THR B N 1
ATOM 2712 C CA . THR B 1 161 ? -5.996 -23.797 1.882 1 92.38 161 THR B CA 1
ATOM 2713 C C . THR B 1 161 ? -5.246 -22.469 1.92 1 92.38 161 THR B C 1
ATOM 2715 O O . THR B 1 161 ? -5.066 -21.828 0.886 1 92.38 161 THR B O 1
ATOM 2718 N N . GLY B 1 162 ? -4.859 -22.016 3.139 1 93.31 162 GLY B N 1
ATOM 2719 C CA . GLY B 1 162 ? -4.184 -20.734 3.244 1 93.31 162 GLY B CA 1
ATOM 2720 C C . GLY B 1 162 ? -5.125 -19.594 3.572 1 93.31 162 GLY B C 1
ATOM 2721 O O . GLY B 1 162 ? -4.684 -18.469 3.812 1 93.31 162 GLY B O 1
ATOM 2722 N N . LEU B 1 163 ? -6.383 -19.969 3.605 1 95.62 163 LEU B N 1
ATOM 2723 C CA . LEU B 1 163 ? -7.387 -18.938 3.881 1 95.62 163 LEU B CA 1
ATOM 2724 C C . LEU B 1 163 ? -7.199 -18.359 5.277 1 95.62 163 LEU B C 1
ATOM 2726 O O . LEU B 1 163 ? -7.293 -17.141 5.469 1 95.62 163 LEU B O 1
ATOM 2730 N N . PHE B 1 164 ? -6.938 -19.172 6.18 1 95.88 164 PHE B N 1
ATOM 2731 C CA . PHE B 1 164 ? -6.844 -18.75 7.566 1 95.88 164 PHE B CA 1
ATOM 2732 C C . PHE B 1 164 ? -5.672 -17.797 7.758 1 95.88 164 PHE B C 1
ATOM 2734 O O . PHE B 1 164 ? -5.832 -16.703 8.32 1 95.88 164 PHE B O 1
ATOM 2741 N N . PRO B 1 165 ? -4.469 -18.125 7.324 1 96.25 165 PRO B N 1
ATOM 2742 C CA . PRO B 1 165 ? -3.381 -17.141 7.445 1 96.25 165 PRO B CA 1
ATOM 2743 C C . PRO B 1 165 ? -3.695 -15.82 6.762 1 96.25 165 PRO B C 1
ATOM 2745 O O . PRO B 1 165 ? -3.316 -14.758 7.262 1 96.25 165 PRO B O 1
ATOM 2748 N N . CYS B 1 166 ? -4.328 -15.875 5.633 1 97.75 166 CYS B N 1
ATOM 2749 C CA . CYS B 1 166 ? -4.707 -14.648 4.941 1 97.75 166 CYS B CA 1
ATOM 2750 C C . CYS B 1 166 ? -5.637 -13.797 5.801 1 97.75 166 CYS B C 1
ATOM 2752 O O . CYS B 1 166 ? -5.465 -12.578 5.895 1 97.75 166 CYS B O 1
ATOM 2754 N N . LEU B 1 167 ? -6.578 -14.492 6.41 1 96.44 167 LEU B N 1
ATOM 2755 C CA . LEU B 1 167 ? -7.496 -13.812 7.32 1 96.44 167 LEU B CA 1
ATOM 2756 C C . LEU B 1 167 ? -6.734 -13.141 8.453 1 96.44 167 LEU B C 1
ATOM 2758 O O . LEU B 1 167 ? -6.945 -11.953 8.727 1 96.44 167 LEU B O 1
ATOM 2762 N N . LEU B 1 168 ? -5.867 -13.82 9.078 1 97.19 168 LEU B N 1
ATOM 2763 C CA . LEU B 1 168 ? -5.137 -13.328 10.242 1 97.19 168 LEU B CA 1
ATOM 2764 C C . LEU B 1 168 ? -4.266 -12.133 9.867 1 97.19 168 LEU B C 1
ATOM 2766 O O . LEU B 1 168 ? -4.234 -11.133 10.586 1 97.19 168 LEU B O 1
ATOM 2770 N N . ILE B 1 169 ? -3.605 -12.25 8.812 1 97.88 169 ILE B N 1
ATOM 2771 C CA . ILE B 1 169 ? -2.715 -11.18 8.375 1 97.88 169 ILE B CA 1
ATOM 2772 C C . ILE B 1 169 ? -3.531 -9.93 8.047 1 97.88 169 ILE B C 1
ATOM 2774 O O . ILE B 1 169 ? -3.201 -8.828 8.5 1 97.88 169 ILE B O 1
ATOM 2778 N N . SER B 1 170 ? -4.594 -10.109 7.289 1 97.88 170 SER B N 1
ATOM 2779 C CA . SER B 1 170 ? -5.426 -8.977 6.887 1 97.88 170 SER B CA 1
ATOM 2780 C C . SER B 1 170 ? -5.988 -8.25 8.102 1 97.88 170 SER B C 1
ATOM 2782 O O . SER B 1 170 ? -5.914 -7.02 8.18 1 97.88 170 SER B O 1
ATOM 2784 N N . LEU B 1 171 ? -6.484 -9.008 9.016 1 97.19 171 LEU B N 1
ATOM 2785 C CA . LEU B 1 171 ? -7.07 -8.406 10.203 1 97.19 171 LEU B CA 1
ATOM 2786 C C . LEU B 1 171 ? -6.004 -7.695 11.031 1 97.19 171 LEU B C 1
ATOM 2788 O O . LEU B 1 171 ? -6.254 -6.621 11.586 1 97.19 171 LEU B O 1
ATOM 2792 N N . SER B 1 172 ? -4.871 -8.266 11.141 1 97.06 172 SER B N 1
ATOM 2793 C CA . SER B 1 172 ? -3.773 -7.676 11.898 1 97.06 172 SER B CA 1
ATOM 2794 C C . SER B 1 172 ? -3.344 -6.34 11.297 1 97.06 172 SER B C 1
ATOM 2796 O O . SER B 1 172 ? -3.143 -5.363 12.023 1 97.06 172 SER B O 1
ATOM 2798 N N . VAL B 1 173 ? -3.223 -6.316 10.031 1 96.69 173 VAL B N 1
ATOM 2799 C CA . VAL B 1 173 ? -2.795 -5.094 9.359 1 96.69 173 VAL B CA 1
ATOM 2800 C C . VAL B 1 173 ? -3.873 -4.023 9.5 1 96.69 173 VAL B C 1
ATOM 2802 O O . VAL B 1 173 ? -3.57 -2.859 9.773 1 96.69 173 VAL B O 1
ATOM 2805 N N . LEU B 1 174 ? -5.105 -4.414 9.32 1 96.56 174 LEU B N 1
ATOM 2806 C CA . LEU B 1 174 ? -6.199 -3.455 9.445 1 96.56 174 LEU B CA 1
ATOM 2807 C C . LEU B 1 174 ? -6.242 -2.857 10.852 1 96.56 174 LEU B C 1
ATOM 2809 O O . LEU B 1 174 ? -6.504 -1.664 11.016 1 96.56 174 LEU B O 1
ATOM 2813 N N . TYR B 1 175 ? -5.945 -3.639 11.797 1 95.25 175 TYR B N 1
ATOM 2814 C CA . TYR B 1 175 ? -6.047 -3.195 13.188 1 95.25 175 TYR B CA 1
ATOM 2815 C C . TYR B 1 175 ? -4.797 -2.428 13.609 1 95.25 175 TYR B C 1
ATOM 2817 O O . TYR B 1 175 ? -4.895 -1.33 14.156 1 95.25 175 TYR B O 1
ATOM 2825 N N . PHE B 1 176 ? -3.627 -2.906 13.312 1 93.06 176 PHE B N 1
ATOM 2826 C CA . PHE B 1 176 ? -2.385 -2.342 13.82 1 93.06 176 PHE B CA 1
ATOM 2827 C C . PHE B 1 176 ? -1.738 -1.427 12.789 1 93.06 176 PHE B C 1
ATOM 2829 O O . PHE B 1 176 ? -0.717 -0.794 13.062 1 93.06 176 PHE B O 1
ATOM 2836 N N . GLY B 1 177 ? -2.213 -1.388 11.641 1 90.75 177 GLY B N 1
ATOM 2837 C CA . GLY B 1 177 ? -1.569 -0.7 10.531 1 90.75 177 GLY B CA 1
ATOM 2838 C C . GLY B 1 177 ? -1.376 0.784 10.781 1 90.75 177 GLY B C 1
ATOM 2839 O O . GLY B 1 177 ? -0.461 1.397 10.227 1 90.75 177 GLY B O 1
ATOM 2840 N N . GLY B 1 178 ? -2.203 1.392 11.539 1 86 178 GLY B N 1
ATOM 2841 C CA . GLY B 1 178 ? -2.02 2.791 11.883 1 86 178 GLY B CA 1
ATOM 2842 C C . GLY B 1 178 ? -0.649 3.084 12.469 1 86 178 GLY B C 1
ATOM 2843 O O . GLY B 1 178 ? -0.065 4.133 12.195 1 86 178 GLY B O 1
ATOM 2844 N N . GLY B 1 179 ? -0.152 2.186 13.25 1 81.88 179 GLY B N 1
ATOM 2845 C CA . GLY B 1 179 ? 1.184 2.324 13.805 1 81.88 179 GLY B CA 1
ATOM 2846 C C . GLY B 1 179 ? 2.279 2.238 12.758 1 81.88 179 GLY B C 1
ATOM 2847 O O . GLY B 1 179 ? 3.359 2.801 12.938 1 81.88 179 GLY B O 1
ATOM 2848 N N . LEU B 1 180 ? 1.989 1.601 11.68 1 79.38 180 LEU B N 1
ATOM 2849 C CA . LEU B 1 180 ? 2.947 1.404 10.594 1 79.38 180 LEU B CA 1
ATOM 2850 C C . LEU B 1 180 ? 3.146 2.693 9.805 1 79.38 180 LEU B C 1
ATOM 2852 O O . LEU B 1 180 ? 4.227 2.936 9.266 1 79.38 180 LEU B O 1
ATOM 2856 N N . ILE B 1 181 ? 2.115 3.521 9.828 1 77.5 181 ILE B N 1
ATOM 2857 C CA . ILE B 1 181 ? 2.188 4.66 8.922 1 77.5 181 ILE B CA 1
ATOM 2858 C C . ILE B 1 181 ? 2.393 5.945 9.719 1 77.5 181 ILE B C 1
ATOM 2860 O O . ILE B 1 181 ? 2.465 7.035 9.148 1 77.5 181 ILE B O 1
ATOM 2864 N N . LYS B 1 182 ? 2.385 5.84 10.977 1 73.56 182 LYS B N 1
ATOM 2865 C CA . LYS B 1 182 ? 2.551 7.004 11.844 1 73.56 182 LYS B CA 1
ATOM 2866 C C . LYS B 1 182 ? 3.822 7.773 11.492 1 73.56 182 LYS B C 1
ATOM 2868 O O . LYS B 1 182 ? 3.855 9 11.578 1 73.56 182 LYS B O 1
ATOM 2873 N N . TYR B 1 183 ? 4.781 6.98 10.984 1 60.59 183 TYR B N 1
ATOM 2874 C CA . TYR B 1 183 ? 6.062 7.629 10.734 1 60.59 183 TYR B CA 1
ATOM 2875 C C . TYR B 1 183 ? 6.145 8.141 9.297 1 60.59 183 TYR B C 1
ATOM 2877 O O . TYR B 1 183 ? 7.141 8.758 8.914 1 60.59 183 TYR B O 1
ATOM 2885 N N . LEU B 1 184 ? 5.105 7.84 8.594 1 63.91 184 LEU B N 1
ATOM 2886 C CA . LEU B 1 184 ? 5.109 8.281 7.203 1 63.91 184 LEU B CA 1
ATOM 2887 C C . LEU B 1 184 ? 4.812 9.773 7.105 1 63.91 184 LEU B C 1
ATOM 2889 O O . LEU B 1 184 ? 5.02 10.391 6.059 1 63.91 184 LEU B O 1
ATOM 2893 N N . ASP B 1 185 ? 4.359 10.562 8.086 1 57.06 185 ASP B N 1
ATOM 2894 C CA . ASP B 1 185 ? 4.059 11.992 8.094 1 57.06 185 ASP B CA 1
ATOM 2895 C C . ASP B 1 185 ? 5.309 12.812 8.391 1 57.06 185 ASP B C 1
ATOM 2897 O O . ASP B 1 185 ? 6.16 12.398 9.188 1 57.06 185 ASP B O 1
#

InterPro domains:
  IPR001387 Cro/C1-type, helix-turn-helix domain [PF01381] (8-62)
  IPR001387 Cro/C1-type, helix-turn-helix domain [PS50943] (8-62)
  IPR001387 Cro/C1-type, helix-turn-helix domain [SM00530] (7-62)
  IPR001387 Cro/C1-type, 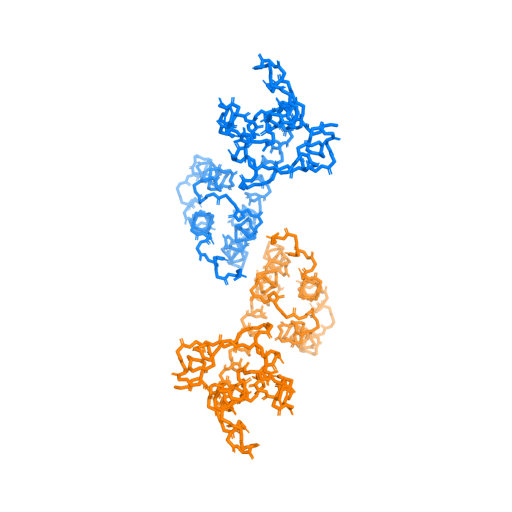helix-turn-helix domain [cd00093] (5-62)
  IPR010982 Lambda repressor-like, DNA-binding domain superfamily [G3DSA:1.10.260.40] (1-72)
  IPR010982 Lambda repressor-like, DNA-binding domain superfamily [SSF47413] (2-67)

Nearest PDB structures (foldseek):
  2b5a-assembly1_A  TM=8.913E-01  e=4.139E-03  [Bacillus] caldolyticus
  1y7y-assembly1_B  TM=9.453E-01  e=1.618E-02  Aeromonas hydrophila
  3f51-assembly1_A  TM=7.592E-01  e=9.648E-03  Corynebacterium glutamicum
  4ia8-assembly1_B  TM=8.284E-01  e=1.864E-02  Enterobacter sp. RFL1396
  4i6u-assembly1_A  TM=8.221E-01  e=2.249E-02  Enterobacter sp. RFL1396

pLDDT: mean 87.63, std 12.12, range [46.03, 98.69]